Protein 5C4Y (pdb70)

Secondary structure (DSSP, 8-state):
-HHHHHHHH--HHHHHHHHH--SS-HHHHHHHHHHHHT--SSSHHHHHHHHHHHHS--TTTHHHHHHHHHHHHHHHHHHHHHHHHHHS-HHHHHH--HHHHHHHHHHHHHHHS-HHHHHHHHHHHHHHHHHTT-/-HHHHHHHH--HHHHHHHHT--SS-HHHHHHHHHHHHT-TTSSHHHHHHHHHHHHS--TTTHHHHHHHHHHHHHHHHHHHHHHHTTTS-HHHHHH--HHHHHHHHHHHHHHHS-HHHHHHHHHHHHHHHHHTT-

CATH classification: 1.10.357.10

B-factor: mean 35.87, std 22.5, range [7.0, 127.47]

Structure (mmCIF, N/CA/C/O backbone):
data_5C4Y
#
_entry.id   5C4Y
#
_cell.length_a   195.697
_cell.length_b   52.169
_cell.length_c   50.403
_cell.angle_alpha   90.000
_cell.angle_beta   104.970
_cell.angle_gamma   90.000
#
_symmetry.space_group_name_H-M   'C 1 2 1'
#
loop_
_entity.id
_entity.type
_entity.pdbx_description
1 polymer 'Putative transcription regulator Lmo0852'
2 non-polymer 1,2-ETHANEDIOL
3 water water
#
loop_
_atom_site.group_PDB
_atom_site.id
_atom_site.type_symbol
_atom_site.label_atom_id
_atom_site.label_alt_id
_atom_site.label_comp_id
_atom_site.label_asym_id
_atom_site.label_entity_id
_atom_site.label_seq_id
_atom_site.pdbx_PDB_ins_code
_atom_site.Cartn_x
_atom_site.Cartn_y
_atom_site.Cartn_z
_atom_site.occupancy
_atom_site.B_iso_or_equiv
_atom_site.auth_seq_id
_atom_site.auth_comp_id
_atom_site.auth_asym_id
_atom_site.auth_atom_id
_atom_site.pdbx_PDB_model_num
ATOM 1 N N . PHE A 1 49 ? 78.769 52.051 19.922 1.00 78.00 49 PHE A N 1
ATOM 2 C CA . PHE A 1 49 ? 77.701 51.052 19.806 1.00 76.96 49 PHE A CA 1
ATOM 3 C C . PHE A 1 49 ? 76.324 51.702 19.896 1.00 77.65 49 PHE A C 1
ATOM 4 O O . PHE A 1 49 ? 75.548 51.651 18.951 1.00 79.59 49 PHE A O 1
ATOM 12 N N . LEU A 1 50 ? 76.034 52.330 21.030 1.00 77.97 50 LEU A N 1
ATOM 13 C CA . LEU A 1 50 ? 74.747 52.989 21.233 1.00 78.79 50 LEU A CA 1
ATOM 14 C C . LEU A 1 50 ? 74.497 54.097 20.202 1.00 79.67 50 LEU A C 1
ATOM 15 O O . LEU A 1 50 ? 73.367 54.563 20.054 1.00 79.13 50 LEU A O 1
ATOM 20 N N . GLU A 1 51 ? 75.550 54.524 19.504 1.00 78.03 51 GLU A N 1
ATOM 21 C CA . GLU A 1 51 ? 75.396 55.432 18.368 1.00 78.44 51 GLU A CA 1
ATOM 22 C C . GLU A 1 51 ? 74.947 54.637 17.138 1.00 78.92 51 GLU A C 1
ATOM 23 O O . GLU A 1 51 ? 74.120 55.103 16.347 1.00 80.21 51 GLU A O 1
ATOM 25 N N . VAL A 1 52 ? 75.496 53.435 16.986 1.00 76.87 52 VAL A N 1
ATOM 26 C CA . VAL A 1 52 ? 75.125 52.548 15.889 1.00 75.78 52 VAL A CA 1
ATOM 27 C C . VAL A 1 52 ? 73.673 52.056 16.028 1.00 75.50 52 VAL A C 1
ATOM 28 O O . VAL A 1 52 ? 72.978 51.867 15.035 1.00 76.04 52 VAL A O 1
ATOM 32 N N . TYR A 1 53 ? 73.224 51.857 17.262 1.00 72.82 53 TYR A N 1
ATOM 33 C CA . TYR A 1 53 ? 71.860 51.423 17.518 1.00 72.26 53 TYR A CA 1
ATOM 34 C C . TYR A 1 53 ? 70.887 52.534 17.186 1.00 72.26 53 TYR A C 1
ATOM 35 O O . TYR A 1 53 ? 69.934 52.331 16.437 1.00 73.52 53 TYR A O 1
ATOM 44 N N . GLN A 1 54 ? 71.132 53.714 17.746 1.00 72.05 54 GLN A N 1
ATOM 45 C CA . GLN A 1 54 ? 70.289 54.869 17.464 1.00 74.26 54 GLN A CA 1
ATOM 46 C C . GLN A 1 54 ? 70.357 55.211 15.978 1.00 72.92 54 GLN A C 1
ATOM 47 O O . GLN A 1 54 ? 69.435 55.816 15.435 1.00 70.36 54 GLN A O 1
ATOM 53 N N . ASP A 1 55 ? 71.448 54.810 15.326 1.00 75.27 55 ASP A N 1
ATOM 54 C CA . ASP A 1 55 ? 71.539 54.859 13.867 1.00 74.47 55 ASP A CA 1
ATOM 55 C C . ASP A 1 55 ? 70.436 54.007 13.235 1.00 67.74 55 ASP A C 1
ATOM 56 O O . ASP A 1 55 ? 69.674 54.493 12.403 1.00 66.63 55 ASP A O 1
ATOM 61 N N . SER A 1 56 ? 70.368 52.742 13.643 1.00 63.21 56 SER A N 1
ATOM 62 C CA . SER A 1 56 ? 69.410 51.782 13.091 1.00 62.00 56 SER A CA 1
ATOM 63 C C . SER A 1 56 ? 67.971 52.116 13.436 1.00 59.20 56 SER A C 1
ATOM 64 O O . SER A 1 56 ? 67.087 52.024 12.589 1.00 58.74 56 SER A O 1
ATOM 67 N N . ILE A 1 57 ? 67.736 52.473 14.691 1.00 55.97 57 ILE A N 1
ATOM 68 C CA . ILE A 1 57 ? 66.405 52.848 15.130 1.00 58.03 57 ILE A CA 1
ATOM 69 C C . ILE A 1 57 ? 65.892 54.032 14.316 1.00 56.45 57 ILE A C 1
ATOM 70 O O . ILE A 1 57 ? 64.751 54.027 13.832 1.00 52.85 57 ILE A O 1
ATOM 75 N N . GLN A 1 58 ? 66.748 55.037 14.151 1.00 52.60 58 GLN A N 1
ATOM 76 C CA . GLN A 1 58 ? 66.356 56.233 13.445 1.00 53.37 58 GLN A CA 1
ATOM 77 C C . GLN A 1 58 ? 65.997 55.942 12.005 1.00 51.96 58 GLN A C 1
ATOM 78 O O . GLN A 1 58 ? 65.073 56.537 11.464 1.00 52.47 58 GLN A O 1
ATOM 92 N N . GLU A 1 60 ? 64.840 53.210 10.706 1.00 44.67 60 GLU A N 1
ATOM 93 C CA . GLU A 1 60 ? 63.628 52.404 10.630 1.00 41.64 60 GLU A CA 1
ATOM 94 C C . GLU A 1 60 ? 62.408 53.296 10.853 1.00 40.46 60 GLU A C 1
ATOM 95 O O . GLU A 1 60 ? 61.458 53.275 10.062 1.00 35.87 60 GLU A O 1
ATOM 101 N N . LEU A 1 61 ? 62.479 54.104 11.909 1.00 37.80 61 LEU A N 1
ATOM 102 C CA . LEU A 1 61 ? 61.416 55.030 12.259 1.00 36.42 61 LEU A CA 1
ATOM 103 C C . LEU A 1 61 ? 61.157 56.003 11.102 1.00 37.44 61 LEU A C 1
ATOM 104 O O . LEU A 1 61 ? 60.002 56.334 10.797 1.00 36.10 61 LEU A O 1
ATOM 109 N N . THR A 1 62 ? 62.217 56.431 10.433 1.00 33.26 62 THR A N 1
ATOM 110 C CA . THR A 1 62 ? 62.048 57.306 9.276 1.00 34.63 62 THR A CA 1
ATOM 111 C C . THR A 1 62 ? 61.292 56.635 8.122 1.00 32.83 62 THR A C 1
ATOM 112 O O . THR A 1 62 ? 60.356 57.224 7.574 1.00 31.25 62 THR A O 1
ATOM 116 N N . GLU A 1 63 ? 61.689 55.413 7.773 1.00 30.39 63 GLU A N 1
ATOM 117 C CA . GLU A 1 63 ? 60.993 54.610 6.759 1.00 31.06 63 GLU A CA 1
ATOM 118 C C . GLU A 1 63 ? 59.526 54.312 7.152 1.00 29.48 63 GLU A C 1
ATOM 119 O O . GLU A 1 63 ? 58.626 54.387 6.315 1.00 26.82 63 GLU A O 1
ATOM 125 N N . LEU A 1 64 ? 59.283 53.979 8.416 1.00 24.61 64 LEU A N 1
ATOM 126 C CA . LEU A 1 64 ? 57.896 53.743 8.885 1.00 23.80 64 LEU A CA 1
ATOM 127 C C . LEU A 1 64 ? 57.066 55.036 8.829 1.00 28.92 64 LEU A C 1
ATOM 128 O O . LEU A 1 64 ? 55.934 55.036 8.343 1.00 26.19 64 LEU A O 1
ATOM 133 N N . GLY A 1 65 ? 57.656 56.131 9.312 1.00 27.65 65 GLY A N 1
ATOM 134 C CA . GLY A 1 65 ? 57.053 57.457 9.259 1.00 32.83 65 GLY A CA 1
ATOM 135 C C . GLY A 1 65 ? 56.654 57.896 7.852 1.00 31.81 65 GLY A C 1
ATOM 136 O O . GLY A 1 65 ? 55.599 58.497 7.650 1.00 33.39 65 GLY A O 1
ATOM 137 N N A ARG A 1 66 ? 57.513 57.615 6.888 0.50 30.80 66 ARG A N 1
ATOM 138 N N B ARG A 1 66 ? 57.486 57.556 6.871 0.50 30.39 66 ARG A N 1
ATOM 139 C CA A ARG A 1 66 ? 57.187 57.913 5.508 0.50 29.50 66 ARG A CA 1
ATOM 140 C CA B ARG A 1 66 ? 57.240 57.859 5.453 0.50 30.21 66 ARG A CA 1
ATOM 141 C C A ARG A 1 66 ? 55.869 57.238 5.164 0.50 28.38 66 ARG A C 1
ATOM 142 C C B ARG A 1 66 ? 56.020 57.124 4.885 0.50 30.54 66 ARG A C 1
ATOM 143 O O A ARG A 1 66 ? 54.933 57.923 4.740 0.50 32.24 66 ARG A O 1
ATOM 144 O O B ARG A 1 66 ? 55.337 57.614 3.977 0.50 31.59 66 ARG A O 1
ATOM 159 N N . VAL A 1 67 ? 55.769 55.920 5.380 1.00 23.56 67 VAL A N 1
ATOM 160 C CA . VAL A 1 67 ? 54.553 55.213 5.002 1.00 20.86 67 VAL A CA 1
ATOM 161 C C . VAL A 1 67 ? 53.388 55.808 5.794 1.00 20.05 67 VAL A C 1
ATOM 162 O O . VAL A 1 67 ? 52.299 56.071 5.236 1.00 20.99 67 VAL A O 1
ATOM 166 N N . ALA A 1 68 ? 53.593 56.029 7.090 1.00 21.26 68 ALA A N 1
ATOM 167 C CA . ALA A 1 68 ? 52.487 56.437 7.934 1.00 23.81 68 ALA A CA 1
ATOM 168 C C . ALA A 1 68 ? 51.925 57.799 7.562 1.00 25.63 68 ALA A C 1
ATOM 169 O O . ALA A 1 68 ? 50.740 58.043 7.780 1.00 28.89 68 ALA A O 1
ATOM 171 N N A GLU A 1 69 ? 52.738 58.699 7.012 0.50 19.60 69 GLU A N 1
ATOM 172 N N B GLU A 1 69 ? 52.781 58.657 7.001 0.50 20.87 69 GLU A N 1
ATOM 173 C CA A GLU A 1 69 ? 52.218 60.028 6.689 0.50 22.90 69 GLU A CA 1
ATOM 174 C CA B GLU A 1 69 ? 52.414 60.012 6.586 0.50 24.99 69 GLU A CA 1
ATOM 175 C C A GLU A 1 69 ? 51.341 60.024 5.430 0.50 24.08 69 GLU A C 1
ATOM 176 C C B GLU A 1 69 ? 51.435 60.035 5.405 0.50 24.71 69 GLU A C 1
ATOM 177 O O A GLU A 1 69 ? 50.659 61.019 5.152 0.50 26.58 69 GLU A O 1
ATOM 178 O O B GLU A 1 69 ? 50.787 61.056 5.150 0.50 26.25 69 GLU A O 1
ATOM 189 N N . ARG A 1 70 ? 51.342 58.931 4.665 1.00 21.26 70 ARG A N 1
ATOM 190 C CA . ARG A 1 70 ? 50.576 58.942 3.437 1.00 22.82 70 ARG A CA 1
ATOM 191 C C . ARG A 1 70 ? 49.117 58.910 3.784 1.00 21.64 70 ARG A C 1
ATOM 192 O O . ARG A 1 70 ? 48.679 58.242 4.732 1.00 29.97 70 ARG A O 1
ATOM 200 N N . GLU A 1 71 ? 48.390 59.755 3.125 1.00 22.06 71 GLU A N 1
ATOM 201 C CA . GLU A 1 71 ? 46.946 59.824 3.327 1.00 25.90 71 GLU A CA 1
ATOM 202 C C . GLU A 1 71 ? 46.030 59.250 2.294 1.00 27.74 71 GLU A C 1
ATOM 203 O O . GLU A 1 71 ? 44.830 59.438 2.398 1.00 25.51 71 GLU A O 1
ATOM 209 N N . ASP A 1 72 ? 46.575 58.658 1.243 1.00 19.71 72 ASP A N 1
ATOM 210 C CA . ASP A 1 72 ? 45.739 58.113 0.209 1.00 14.98 72 ASP A CA 1
ATOM 211 C C . ASP A 1 72 ? 45.549 56.586 0.432 1.00 17.35 72 ASP A C 1
ATOM 212 O O . ASP A 1 72 ? 45.149 55.862 -0.467 1.00 19.76 72 ASP A O 1
ATOM 217 N N A LEU A 1 73 ? 45.862 55.978 1.575 0.50 16.80 73 LEU A N 1
ATOM 218 N N B LEU A 1 73 ? 46.090 56.304 1.617 0.50 20.62 73 LEU A N 1
ATOM 219 C CA A LEU A 1 73 ? 45.580 54.504 1.705 0.50 14.90 73 LEU A CA 1
ATOM 220 C CA B LEU A 1 73 ? 46.473 55.060 2.231 0.50 24.61 73 LEU A CA 1
ATOM 221 C C A LEU A 1 73 ? 44.512 54.148 2.766 0.50 16.81 73 LEU A C 1
ATOM 222 C C B LEU A 1 73 ? 45.935 55.136 3.650 0.50 23.79 73 LEU A C 1
ATOM 223 O O A LEU A 1 73 ? 44.403 54.840 3.773 0.50 15.33 73 LEU A O 1
ATOM 224 O O B LEU A 1 73 ? 46.354 56.007 4.432 0.50 23.98 73 LEU A O 1
ATOM 233 N N A VAL A 1 74 ? 43.737 53.077 2.574 0.50 18.58 74 VAL A N 1
ATOM 234 N N B VAL A 1 74 ? 44.987 54.263 3.971 0.50 22.83 74 VAL A N 1
ATOM 235 C CA A VAL A 1 74 ? 42.868 52.591 3.688 0.50 14.03 74 VAL A CA 1
ATOM 236 C CA B VAL A 1 74 ? 44.379 54.218 5.299 0.50 23.74 74 VAL A CA 1
ATOM 237 C C A VAL A 1 74 ? 43.751 51.929 4.758 0.50 11.62 74 VAL A C 1
ATOM 238 C C B VAL A 1 74 ? 44.059 52.762 5.587 0.50 17.60 74 VAL A C 1
ATOM 239 O O A VAL A 1 74 ? 44.889 51.553 4.485 0.50 9.46 74 VAL A O 1
ATOM 240 O O B VAL A 1 74 ? 44.145 51.920 4.704 0.50 21.33 74 VAL A O 1
ATOM 247 N N A GLY A 1 75 ? 43.235 51.761 5.975 0.50 8.98 75 GLY A N 1
ATOM 248 N N B GLY A 1 75 ? 43.732 52.456 6.840 0.50 14.60 75 GLY A N 1
ATOM 249 C CA A GLY A 1 75 ? 44.055 51.242 7.050 0.50 10.15 75 GLY A CA 1
ATOM 250 C CA B GLY A 1 75 ? 43.182 51.149 7.151 0.50 17.10 75 GLY A CA 1
ATOM 251 C C A GLY A 1 75 ? 44.796 49.956 6.738 0.50 12.22 75 GLY A C 1
ATOM 252 C C B GLY A 1 75 ? 44.026 49.944 6.787 0.50 14.32 75 GLY A C 1
ATOM 253 O O A GLY A 1 75 ? 45.984 49.809 7.075 0.50 12.20 75 GLY A O 1
ATOM 254 O O B GLY A 1 75 ? 45.214 49.899 7.111 0.50 16.84 75 GLY A O 1
ATOM 255 N N A GLU A 1 76 ? 44.079 49.017 6.129 0.50 13.85 76 GLU A N 1
ATOM 256 N N B GLU A 1 76 ? 43.414 48.949 6.152 0.50 15.71 76 GLU A N 1
ATOM 257 C CA A GLU A 1 76 ? 44.636 47.713 5.772 0.50 14.95 76 GLU A CA 1
ATOM 258 C CA B GLU A 1 76 ? 44.096 47.670 5.926 0.50 13.18 76 GLU A CA 1
ATOM 259 C C A GLU A 1 76 ? 45.854 47.913 4.893 0.50 14.36 76 GLU A C 1
ATOM 260 C C B GLU A 1 76 ? 45.312 47.836 4.981 0.50 14.77 76 GLU A C 1
ATOM 261 O O A GLU A 1 76 ? 46.939 47.354 5.155 0.50 13.20 76 GLU A O 1
ATOM 262 O O B GLU A 1 76 ? 46.272 47.067 5.055 0.50 12.39 76 GLU A O 1
ATOM 273 N N A GLU A 1 77 ? 45.671 48.702 3.835 0.50 13.61 77 GLU A N 1
ATOM 274 N N B GLU A 1 77 ? 45.284 48.837 4.103 0.50 13.81 77 GLU A N 1
ATOM 275 C CA A GLU A 1 77 ? 46.783 48.977 2.935 0.50 10.75 77 GLU A CA 1
ATOM 276 C CA B GLU A 1 77 ? 46.364 48.970 3.119 0.50 14.84 77 GLU A CA 1
ATOM 277 C C A GLU A 1 77 ? 47.846 49.657 3.746 0.50 13.65 77 GLU A C 1
ATOM 278 C C B GLU A 1 77 ? 47.629 49.634 3.692 0.50 14.68 77 GLU A C 1
ATOM 279 O O A GLU A 1 77 ? 49.036 49.362 3.589 0.50 12.42 77 GLU A O 1
ATOM 280 O O B GLU A 1 77 ? 48.744 49.311 3.271 0.50 12.60 77 GLU A O 1
ATOM 291 N N . LYS A 1 78 ? 47.441 50.562 4.638 1.00 11.17 78 LYS A N 1
ATOM 292 C CA . LYS A 1 78 ? 48.510 51.210 5.390 1.00 13.68 78 LYS A CA 1
ATOM 293 C C . LYS A 1 78 ? 49.224 50.187 6.274 1.00 12.32 78 LYS A C 1
ATOM 294 O O . LYS A 1 78 ? 50.471 50.173 6.365 1.00 11.36 78 LYS A O 1
ATOM 300 N N . LEU A 1 79 ? 48.452 49.331 6.910 1.00 11.31 79 LEU A N 1
ATOM 301 C CA . LEU A 1 79 ? 49.098 48.326 7.760 1.00 12.63 79 LEU A CA 1
ATOM 302 C C . LEU A 1 79 ? 49.908 47.315 6.956 1.00 12.44 79 LEU A C 1
ATOM 303 O O . LEU A 1 79 ? 50.965 46.861 7.407 1.00 11.50 79 LEU A O 1
ATOM 308 N N . GLN A 1 80 ? 49.421 46.923 5.792 1.00 11.87 80 GLN A N 1
ATOM 309 C CA . GLN A 1 80 ? 50.200 46.017 4.922 1.00 11.24 80 GLN A CA 1
ATOM 310 C C . GLN A 1 80 ? 51.509 46.661 4.599 1.00 13.63 80 GLN A C 1
ATOM 311 O O . GLN A 1 80 ? 52.592 46.021 4.673 1.00 12.98 80 GLN A O 1
ATOM 317 N N . SER A 1 81 ? 51.420 47.934 4.221 1.00 13.21 81 SER A N 1
ATOM 318 C CA . SER A 1 81 ? 52.619 48.682 3.853 1.00 11.89 81 SER A CA 1
ATOM 319 C C . SER A 1 81 ? 53.598 48.724 5.036 1.00 15.54 81 SER A C 1
ATOM 320 O O . SER A 1 81 ? 54.807 48.535 4.836 1.00 14.57 81 SER A O 1
ATOM 323 N N . ILE A 1 82 ? 53.098 49.014 6.250 1.00 12.23 82 ILE A N 1
ATOM 324 C CA . ILE A 1 82 ? 53.947 49.032 7.425 1.00 13.16 82 ILE A CA 1
ATOM 325 C C . ILE A 1 82 ? 54.561 47.650 7.688 1.00 12.36 82 ILE A C 1
ATOM 326 O O . ILE A 1 82 ? 55.735 47.537 7.987 1.00 15.63 82 ILE A O 1
ATOM 331 N N . PHE A 1 83 ? 53.763 46.601 7.603 1.00 13.69 83 PHE A N 1
ATOM 332 C CA . PHE A 1 83 ? 54.265 45.245 7.825 1.00 13.74 83 PHE A CA 1
ATOM 333 C C . PHE A 1 83 ? 55.363 44.911 6.827 1.00 15.87 83 PHE A C 1
ATOM 334 O O . PHE A 1 83 ? 56.379 44.334 7.222 1.00 14.35 83 PHE A O 1
ATOM 342 N N . PHE A 1 84 ? 55.218 45.307 5.555 1.00 12.90 84 PHE A N 1
ATOM 343 C CA . PHE A 1 84 ? 56.266 45.006 4.605 1.00 13.32 84 PHE A CA 1
ATOM 344 C C . PHE A 1 84 ? 57.555 45.812 4.829 1.00 17.64 84 PHE A C 1
ATOM 345 O O . PHE A 1 84 ? 58.633 45.202 4.713 1.00 20.30 84 PHE A O 1
ATOM 353 N N . VAL A 1 85 ? 57.489 47.090 5.264 1.00 14.24 85 VAL A N 1
ATOM 354 C CA . VAL A 1 85 ? 58.708 47.824 5.666 1.00 19.1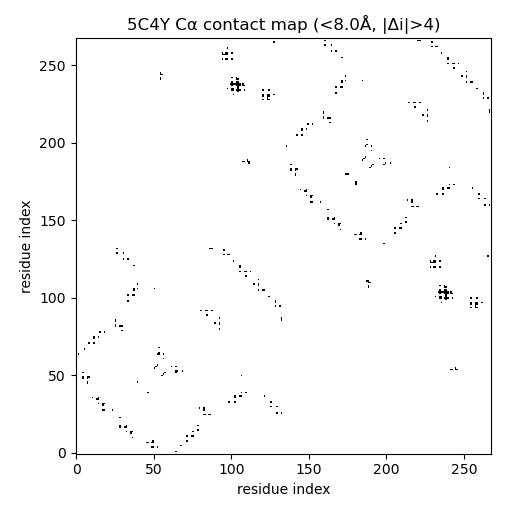7 85 VAL A CA 1
ATOM 355 C C . VAL A 1 85 ? 59.383 47.125 6.816 1.00 20.60 85 VAL A C 1
ATOM 356 O O . VAL A 1 85 ? 60.590 46.910 6.793 1.00 25.02 85 VAL A O 1
ATOM 360 N N . ALA A 1 86 ? 58.607 46.771 7.830 1.00 18.82 86 ALA A N 1
ATOM 361 C CA . ALA A 1 86 ? 59.187 46.185 9.034 1.00 18.29 86 ALA A CA 1
ATOM 362 C C . ALA A 1 86 ? 59.861 44.867 8.757 1.00 17.44 86 ALA A C 1
ATOM 363 O O . ALA A 1 86 ? 60.768 44.477 9.492 1.00 23.61 86 ALA A O 1
ATOM 365 N N . THR A 1 87 ? 59.351 44.126 7.784 1.00 15.82 87 THR A N 1
ATOM 366 C CA . THR A 1 87 ? 59.898 42.806 7.473 1.00 16.75 87 THR A CA 1
ATOM 367 C C . THR A 1 87 ? 60.871 42.861 6.302 1.00 22.60 87 THR A C 1
ATOM 368 O O . THR A 1 87 ? 61.246 41.809 5.775 1.00 24.30 87 THR A O 1
ATOM 372 N N . ASP A 1 88 ? 61.255 44.053 5.844 1.00 22.69 88 ASP A N 1
ATOM 373 C CA . ASP A 1 88 ? 62.122 44.040 4.663 1.00 27.72 88 ASP A CA 1
ATOM 374 C C . ASP A 1 88 ? 63.541 43.911 5.245 1.00 34.70 88 ASP A C 1
ATOM 375 O O . ASP A 1 88 ? 64.246 44.888 5.495 1.00 41.37 88 ASP A O 1
ATOM 380 N N . PHE A 1 89 ? 63.990 42.660 5.316 1.00 36.40 89 PHE A N 1
ATOM 381 C CA . PHE A 1 89 ? 65.163 42.299 6.114 1.00 33.85 89 PHE A CA 1
ATOM 382 C C . PHE A 1 89 ? 66.329 42.275 5.195 1.00 45.89 89 PHE A C 1
ATOM 383 O O . PHE A 1 89 ? 67.479 42.243 5.640 1.00 48.40 89 PHE A O 1
ATOM 391 N N . SER A 1 90 ? 66.015 42.306 3.901 1.00 47.85 90 SER A N 1
ATOM 392 C CA . SER A 1 90 ? 67.031 42.273 2.849 1.00 56.44 90 SER A CA 1
ATOM 393 C C . SER A 1 90 ? 67.661 43.638 2.545 1.00 60.87 90 SER A C 1
ATOM 394 O O . SER A 1 90 ? 68.817 43.701 2.093 1.00 63.97 90 SER A O 1
ATOM 397 N N . SER A 1 91 ? 66.931 44.734 2.752 1.00 61.96 91 SER A N 1
ATOM 398 C CA . SER A 1 91 ? 67.385 45.999 2.151 1.00 67.95 91 SER A CA 1
ATOM 399 C C . SER A 1 91 ? 68.650 46.614 2.838 1.00 72.89 91 SER A C 1
ATOM 400 O O . SER A 1 91 ? 69.567 47.088 2.146 1.00 80.80 91 SER A O 1
ATOM 403 N N . ASN A 1 92 ? 68.733 46.591 4.166 1.00 64.80 92 ASN A N 1
ATOM 404 C CA . ASN A 1 92 ? 69.962 47.027 4.834 1.00 61.69 92 ASN A CA 1
ATOM 405 C C . ASN A 1 92 ? 70.432 45.939 5.784 1.00 59.10 92 ASN A C 1
ATOM 406 O O . ASN A 1 92 ? 70.446 46.143 6.992 1.00 58.64 92 ASN A O 1
ATOM 411 N N . PRO A 1 93 ? 70.840 44.791 5.232 1.00 57.08 93 PRO A N 1
ATOM 412 C CA . PRO A 1 93 ? 70.978 43.520 5.957 1.00 60.32 93 PRO A CA 1
ATOM 413 C C . PRO A 1 93 ? 71.763 43.624 7.250 1.00 63.04 93 PRO A C 1
ATOM 414 O O . PRO A 1 93 ? 71.425 42.990 8.241 1.00 69.14 93 PRO A O 1
ATOM 418 N N . ASP A 1 94 ? 72.818 44.418 7.234 1.00 66.58 94 ASP A N 1
ATOM 419 C CA . ASP A 1 94 ? 73.654 44.544 8.414 1.00 66.96 94 ASP A CA 1
ATOM 420 C C . ASP A 1 94 ? 72.943 45.360 9.478 1.00 61.90 94 ASP A C 1
ATOM 421 O O . ASP A 1 94 ? 72.926 44.983 10.646 1.00 63.20 94 ASP A O 1
ATOM 426 N N . GLU A 1 95 ? 72.351 46.473 9.062 1.00 59.79 95 GLU A N 1
ATOM 427 C CA . GLU A 1 95 ? 71.559 47.296 9.961 1.00 56.00 95 GLU A CA 1
ATOM 428 C C . GLU A 1 95 ? 70.521 46.395 10.639 1.00 50.27 95 GLU A C 1
ATOM 429 O O . GLU A 1 95 ? 70.368 46.392 11.860 1.00 49.11 95 GLU A O 1
ATOM 435 N N . LYS A 1 96 ? 69.859 45.581 9.829 1.00 49.44 96 LYS A N 1
ATOM 436 C CA . LYS A 1 96 ? 68.825 44.675 10.317 1.00 50.99 96 LYS A CA 1
ATOM 437 C C . LYS A 1 96 ? 69.367 43.578 11.219 1.00 52.49 96 LYS A C 1
ATOM 438 O O . LYS A 1 96 ? 68.687 43.164 12.150 1.00 52.27 96 LYS A O 1
ATOM 444 N N . LYS A 1 97 ? 70.581 43.100 10.955 1.00 55.05 97 LYS A N 1
ATOM 445 C CA . LYS A 1 97 ? 71.174 42.084 11.824 1.00 59.50 97 LYS A CA 1
ATOM 446 C C . LYS A 1 97 ? 71.561 42.693 13.171 1.00 57.99 97 LYS A C 1
ATOM 447 O O . LYS A 1 97 ? 71.288 42.115 14.221 1.00 62.69 97 LYS A O 1
ATOM 453 N N . PHE A 1 98 ? 72.201 43.861 13.128 1.00 59.92 98 PHE A N 1
ATOM 454 C CA . PHE A 1 98 ? 72.599 44.592 14.332 1.00 58.63 98 PHE A CA 1
ATOM 455 C C . PHE A 1 98 ? 71.395 44.814 15.216 1.00 60.71 98 PHE A C 1
ATOM 456 O O . PHE A 1 98 ? 71.426 44.518 16.414 1.00 64.66 98 PHE A O 1
ATOM 464 N N . PHE A 1 99 ? 70.338 45.350 14.609 1.00 57.47 99 PHE A N 1
ATOM 465 C CA . PHE A 1 99 ? 69.119 45.700 15.324 1.00 56.51 99 PHE A CA 1
ATOM 466 C C . PHE A 1 99 ? 68.529 44.463 16.000 1.00 53.94 99 PHE A C 1
ATOM 467 O O . PHE A 1 99 ? 68.131 44.511 17.154 1.00 54.38 99 PHE A O 1
ATOM 475 N N . GLN A 1 100 ? 68.500 43.350 15.282 1.00 52.36 100 GLN A N 1
ATOM 476 C CA . GLN A 1 100 ? 68.072 42.083 15.858 1.00 57.06 100 GLN A CA 1
ATOM 477 C C . GLN A 1 100 ? 68.870 41.686 17.102 1.00 62.61 100 GLN A C 1
ATOM 478 O O . GLN A 1 100 ? 68.283 41.358 18.132 1.00 64.13 100 GLN A O 1
ATOM 484 N N . ARG A 1 101 ? 70.200 41.702 17.003 1.00 65.33 101 ARG A N 1
ATOM 485 C CA . ARG A 1 101 ? 71.053 41.313 18.135 1.00 63.64 101 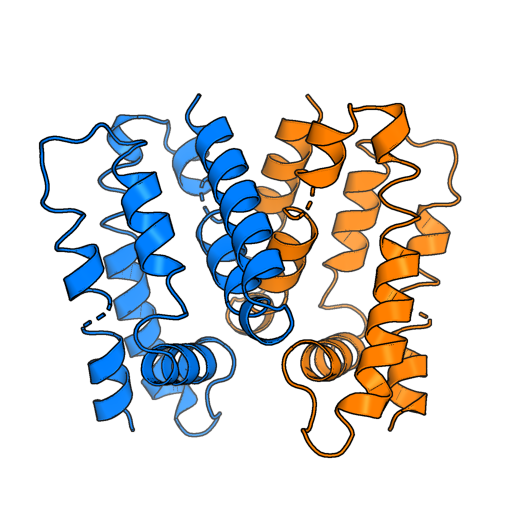ARG A CA 1
ATOM 486 C C . ARG A 1 101 ? 70.750 42.225 19.326 1.00 60.47 101 ARG A C 1
ATOM 487 O O . ARG A 1 101 ? 70.574 41.755 20.451 1.00 64.76 101 ARG A O 1
ATOM 495 N N . ALA A 1 102 ? 70.662 43.526 19.059 1.00 56.71 102 ALA A N 1
ATOM 496 C CA . ALA A 1 102 ? 70.441 44.523 20.097 1.00 54.33 102 ALA A CA 1
ATOM 497 C C . ALA A 1 102 ? 69.148 44.271 20.862 1.00 58.49 102 ALA A C 1
ATOM 498 O O . ALA A 1 102 ? 69.145 44.289 22.098 1.00 60.62 102 ALA A O 1
ATOM 500 N N . VAL A 1 103 ? 68.051 44.056 20.127 1.00 56.53 103 VAL A N 1
ATOM 501 C CA . VAL A 1 103 ? 66.744 43.780 20.728 1.00 54.89 103 VAL A CA 1
ATOM 502 C C . VAL A 1 103 ? 66.641 42.395 21.373 1.00 52.57 103 VAL A C 1
ATOM 503 O O . VAL A 1 103 ? 66.292 42.274 22.543 1.00 55.76 103 VAL A O 1
ATOM 507 N N . PHE A 1 104 ? 66.942 41.356 20.599 1.00 53.25 104 PHE A N 1
ATOM 508 C CA . PHE A 1 104 ? 66.672 39.976 21.007 1.00 51.98 104 PHE A CA 1
ATOM 509 C C . PHE A 1 104 ? 67.689 39.432 22.029 1.00 60.81 104 PHE A C 1
ATOM 510 O O . PHE A 1 104 ? 67.312 38.774 23.002 1.00 60.98 104 PHE A O 1
ATOM 518 N N . TYR A 1 105 ? 68.976 39.674 21.794 1.00 64.91 105 TYR A N 1
ATOM 519 C CA . TYR A 1 105 ? 70.015 39.143 22.677 1.00 67.38 105 TYR A CA 1
ATOM 520 C C . TYR A 1 105 ? 71.048 40.188 23.056 1.00 66.56 105 TYR A C 1
ATOM 521 O O . TYR A 1 105 ? 72.218 40.059 22.699 1.00 66.52 105 TYR A O 1
ATOM 530 N N . PRO A 1 106 ? 70.625 41.214 23.802 1.00 66.72 106 PRO A N 1
ATOM 531 C CA . PRO A 1 106 ? 71.529 42.313 24.152 1.00 65.78 106 PRO A CA 1
ATOM 532 C C . PRO A 1 106 ? 72.676 41.844 25.055 1.00 74.39 106 PRO A C 1
ATOM 533 O O . PRO A 1 106 ? 72.481 40.891 25.821 1.00 74.69 106 PRO A O 1
ATOM 537 N N . PRO A 1 107 ? 73.857 42.491 24.961 1.00 75.98 107 PRO A N 1
ATOM 538 C CA . PRO A 1 107 ? 74.949 42.157 25.881 1.00 78.79 107 PRO A CA 1
ATOM 539 C C . PRO A 1 107 ? 74.569 42.548 27.304 1.00 83.34 107 PRO A C 1
ATOM 540 O O . PRO A 1 107 ? 74.113 43.681 27.495 1.00 85.71 107 PRO A O 1
ATOM 544 N N . LYS A 1 108 ? 74.758 41.659 28.279 1.00 83.12 108 LYS A N 1
ATOM 545 C CA . LYS A 1 108 ? 74.311 41.940 29.647 1.00 83.43 108 LYS A CA 1
ATOM 546 C C . LYS A 1 108 ? 75.002 43.182 30.220 1.00 82.02 108 LYS A C 1
ATOM 547 O O . LYS A 1 108 ? 74.467 43.847 31.111 1.00 83.45 108 LYS A O 1
ATOM 553 N N . SER A 1 109 ? 76.188 43.480 29.694 1.00 79.24 109 SER A N 1
ATOM 554 C CA . SER A 1 109 ? 76.914 44.704 30.016 1.00 78.21 109 SER A CA 1
ATOM 555 C C . SER A 1 109 ? 76.069 45.941 29.756 1.00 80.10 109 SER A C 1
ATOM 556 O O . SER A 1 109 ? 75.719 46.673 30.677 1.00 79.88 109 SER A O 1
ATOM 559 N N . LEU A 1 110 ? 75.727 46.149 28.489 1.00 82.72 110 LEU A N 1
ATOM 560 C CA . LEU A 1 110 ? 75.016 47.345 28.051 1.00 82.36 110 LEU A CA 1
ATOM 561 C C . LEU A 1 110 ? 73.500 47.187 28.256 1.00 85.24 110 LEU A C 1
ATOM 562 O O . LEU A 1 110 ? 72.728 48.064 27.860 1.00 87.11 110 LEU A O 1
ATOM 564 N N . PHE A 1 111 ? 73.095 46.069 28.873 1.00 82.79 111 PHE A N 1
ATOM 565 C CA . PHE A 1 111 ? 71.687 45.646 28.989 1.00 80.03 111 PHE A CA 1
ATOM 566 C C . PHE A 1 111 ? 70.677 46.711 29.445 1.00 81.08 111 PHE A C 1
ATOM 567 O O . PHE A 1 111 ? 69.642 46.874 28.804 1.00 81.33 111 PHE A O 1
ATOM 569 N N . GLN A 1 112 ? 70.944 47.429 30.533 1.00 78.04 112 GLN A N 1
ATOM 570 C CA . GLN A 1 112 ? 69.997 48.465 30.965 1.00 77.74 112 GLN A CA 1
ATOM 571 C C . GLN A 1 112 ? 69.999 49.666 29.999 1.00 80.14 112 GLN A C 1
ATOM 572 O O . GLN A 1 112 ? 68.967 50.315 29.812 1.00 79.04 112 GLN A O 1
ATOM 574 N N . GLU A 1 113 ? 71.155 49.965 29.402 1.00 80.20 113 GLU A N 1
ATOM 575 C CA . GLU A 1 113 ? 71.266 51.045 28.414 1.00 78.99 113 GLU A CA 1
ATOM 576 C C . GLU A 1 113 ? 70.325 50.814 27.229 1.00 81.15 113 GLU A C 1
ATOM 577 O O . GLU A 1 113 ? 69.370 51.566 27.023 1.00 81.75 113 GLU A O 1
ATOM 579 N N . LEU A 1 114 ? 70.605 49.761 26.465 1.00 79.94 114 LEU A N 1
ATOM 580 C CA . LEU A 1 114 ? 69.848 49.423 25.258 1.00 77.19 114 LEU A CA 1
ATOM 581 C C . LEU A 1 114 ? 68.348 49.184 25.513 1.00 74.50 114 LEU A C 1
ATOM 582 O O . LEU A 1 114 ? 67.527 49.384 24.615 1.00 71.41 114 LEU A O 1
ATOM 584 N N . LYS A 1 115 ? 67.990 48.774 26.730 1.00 74.05 115 LYS A N 1
ATOM 585 C CA . LYS A 1 115 ? 66.593 48.463 27.061 1.00 70.57 115 LYS A CA 1
ATOM 586 C C . LYS A 1 115 ? 65.694 49.698 26.968 1.00 68.46 115 LYS A C 1
ATOM 587 O O . LYS A 1 115 ? 64.576 49.643 26.439 1.00 63.43 115 LYS A O 1
ATOM 589 N N . GLU A 1 116 ? 66.194 50.817 27.479 1.00 67.08 116 GLU A N 1
ATOM 590 C CA . GLU A 1 116 ? 65.436 52.059 27.457 1.00 66.93 116 GLU A CA 1
ATOM 591 C C . GLU A 1 116 ? 65.258 52.545 26.021 1.00 65.87 116 GLU A C 1
ATOM 592 O O . GLU A 1 116 ? 64.161 52.970 25.647 1.00 71.96 116 GLU A O 1
ATOM 594 N N . GLU A 1 117 ? 66.329 52.474 25.226 1.00 57.70 117 GLU A N 1
ATOM 595 C CA . GLU A 1 117 ? 66.288 52.870 23.817 1.00 56.72 117 GLU A CA 1
ATOM 596 C C . GLU A 1 117 ? 65.339 51.967 23.011 1.00 56.07 117 GLU A C 1
ATOM 597 O O . GLU A 1 117 ? 64.644 52.419 22.109 1.00 54.27 117 GLU A O 1
ATOM 599 N N . THR A 1 118 ? 65.327 50.686 23.342 1.00 56.58 118 THR A N 1
ATOM 600 C CA . THR A 1 118 ? 64.506 49.723 22.625 1.00 58.60 118 THR A CA 1
ATOM 601 C C . THR A 1 118 ? 63.039 50.004 22.905 1.00 60.10 118 THR A C 1
ATOM 602 O O . THR A 1 118 ? 62.202 49.970 22.008 1.00 61.58 118 THR A O 1
ATOM 606 N N . LYS A 1 119 ? 62.761 50.315 24.166 1.00 59.53 119 LYS A N 1
ATOM 607 C CA . LYS A 1 119 ? 61.444 50.726 24.632 1.00 57.91 119 LYS A CA 1
ATOM 608 C C . LYS A 1 119 ? 60.977 51.975 23.895 1.00 59.38 119 LYS A C 1
ATOM 609 O O . LYS A 1 119 ? 59.807 52.100 23.514 1.00 57.79 119 LYS A O 1
ATOM 615 N N . THR A 1 120 ? 61.905 52.902 23.693 1.00 56.65 120 THR A N 1
ATOM 616 C CA . THR A 1 120 ? 61.605 54.114 22.954 1.00 54.85 120 THR A CA 1
ATOM 617 C C . THR A 1 120 ? 61.140 53.799 21.544 1.00 51.19 120 THR A C 1
ATOM 618 O O . THR A 1 120 ? 60.157 54.363 21.081 1.00 50.56 120 THR A O 1
ATOM 622 N N . TYR A 1 121 ? 61.831 52.884 20.869 1.00 52.56 121 TYR A N 1
ATOM 623 C CA . TYR A 1 121 ? 61.506 52.561 19.488 1.00 49.85 121 TYR A CA 1
ATOM 624 C C . TYR A 1 121 ? 60.132 51.873 19.419 1.00 45.48 121 TYR A C 1
ATOM 625 O O . TYR A 1 121 ? 59.332 52.154 18.535 1.00 46.95 121 TYR A O 1
ATOM 634 N N . GLU A 1 122 ? 59.876 50.984 20.373 1.00 46.61 122 GLU A N 1
ATOM 635 C CA . GLU A 1 122 ? 58.590 50.316 20.496 1.00 43.07 122 GLU A CA 1
ATOM 636 C C . GLU A 1 122 ? 57.424 51.284 20.686 1.00 45.21 122 GLU A C 1
ATOM 637 O O . GLU A 1 122 ? 56.394 51.172 20.025 1.00 41.57 122 GLU A O 1
ATOM 643 N N . GLN A 1 123 ? 57.561 52.244 21.586 1.00 45.09 123 GLN A N 1
ATOM 644 C CA . GLN A 1 123 ? 56.458 53.174 21.811 1.00 40.58 123 GLN A CA 1
ATOM 645 C C . GLN A 1 123 ? 56.168 53.983 20.554 1.00 37.47 123 GLN A C 1
ATOM 646 O O . GLN A 1 123 ? 55.025 54.314 20.250 1.00 37.90 123 GLN A O 1
ATOM 652 N N . LEU A 1 124 ? 57.199 54.263 19.786 1.00 36.71 124 LEU A N 1
ATOM 653 C CA . LEU A 1 124 ? 56.976 55.014 18.566 1.00 36.21 124 LEU A CA 1
ATOM 654 C C . LEU A 1 124 ? 56.302 54.166 17.477 1.00 33.54 124 LEU A C 1
ATOM 655 O O . LEU A 1 124 ? 55.443 54.670 16.735 1.00 36.87 124 LEU A O 1
ATOM 660 N N . THR A 1 125 ? 56.681 52.897 17.346 1.00 30.93 125 THR A N 1
ATOM 661 C CA . THR A 1 125 ? 56.045 52.059 16.316 1.00 29.76 125 THR A CA 1
ATOM 662 C C . THR A 1 125 ? 54.625 51.709 16.783 1.00 27.05 125 THR A C 1
ATOM 663 O O . THR A 1 125 ? 53.697 51.667 15.985 1.00 26.73 125 THR A O 1
ATOM 667 N N . ASN A 1 126 ? 54.438 51.535 18.089 1.00 28.40 126 ASN A N 1
ATOM 668 C CA . ASN A 1 126 ? 53.097 51.343 18.628 1.00 25.61 126 ASN A CA 1
ATOM 669 C C . ASN A 1 126 ? 52.119 52.488 18.300 1.00 23.48 126 ASN A C 1
ATOM 670 O O . ASN A 1 126 ? 50.967 52.227 18.001 1.00 22.97 126 ASN A O 1
ATOM 675 N N A ARG A 1 127 ? 52.571 53.736 18.401 0.50 23.38 127 ARG A N 1
ATOM 676 N N B ARG A 1 127 ? 52.571 53.737 18.398 0.50 22.84 127 ARG A N 1
ATOM 677 C CA A ARG A 1 127 ? 51.733 54.880 18.051 0.50 24.32 127 ARG A CA 1
ATOM 678 C CA B ARG A 1 127 ? 51.727 54.875 18.051 0.50 22.91 127 ARG A CA 1
ATOM 679 C C A ARG A 1 127 ? 51.246 54.789 16.602 0.50 24.20 127 ARG A C 1
ATOM 680 C C B ARG A 1 127 ? 51.236 54.764 16.605 0.50 23.80 127 ARG A C 1
ATOM 681 O O A ARG A 1 127 ? 50.078 55.051 16.318 0.50 23.92 127 ARG A O 1
ATOM 682 O O B ARG A 1 127 ? 50.058 54.985 16.325 0.50 23.92 127 ARG A O 1
ATOM 697 N N . ILE A 1 128 ? 52.125 54.406 15.690 1.00 23.70 128 ILE A N 1
ATOM 698 C CA . ILE A 1 128 ? 51.733 54.274 14.267 1.00 25.89 128 ILE A CA 1
ATOM 699 C C . ILE A 1 128 ? 50.688 53.178 14.090 1.00 25.26 128 ILE A C 1
ATOM 700 O O . ILE A 1 128 ? 49.643 53.389 13.450 1.00 22.44 128 ILE A O 1
ATOM 705 N N . LEU A 1 129 ? 50.933 52.006 14.673 1.00 21.40 129 LEU A N 1
ATOM 706 C CA . LEU A 1 129 ? 49.932 50.933 14.599 1.00 19.36 129 LEU A CA 1
ATOM 707 C C . LEU A 1 129 ? 48.585 51.341 15.237 1.00 18.09 129 LEU A C 1
ATOM 708 O O . LEU A 1 129 ? 47.515 51.104 14.656 1.00 18.43 129 LEU A O 1
ATOM 713 N N A ARG A 1 130 ? 48.658 51.992 16.402 0.50 15.77 130 ARG A N 1
ATOM 714 N N B ARG A 1 130 ? 48.620 51.896 16.454 0.50 16.41 130 ARG A N 1
ATOM 715 C CA A ARG A 1 130 ? 47.450 52.382 17.119 0.50 16.75 130 ARG A CA 1
ATOM 716 C CA B ARG A 1 130 ? 47.363 52.161 17.167 0.50 16.97 130 ARG A CA 1
ATOM 717 C C A ARG A 1 130 ? 46.676 53.449 16.356 0.50 19.53 130 ARG A C 1
ATOM 718 C C B ARG A 1 130 ? 46.506 53.160 16.404 0.50 17.25 130 ARG A C 1
ATOM 719 O O A ARG A 1 130 ? 45.445 53.390 16.295 0.50 22.58 130 ARG A O 1
ATOM 720 O O B ARG A 1 130 ? 45.299 52.961 16.246 0.50 18.06 130 ARG A O 1
ATOM 735 N N A GLU A 1 131 ? 47.386 54.433 15.791 0.50 19.46 131 GLU A N 1
ATOM 736 N N B GLU A 1 131 ? 47.135 54.227 15.909 0.50 22.01 131 GLU A N 1
ATOM 737 C CA A GLU A 1 131 ? 46.716 55.484 15.021 0.50 23.87 131 GLU A CA 1
ATOM 738 C CA B GLU A 1 131 ? 46.386 55.306 15.271 0.50 24.30 131 GLU A CA 1
ATOM 739 C C A GLU A 1 131 ? 45.838 54.844 13.962 0.50 22.32 131 GLU A C 1
ATOM 740 C C B GLU A 1 131 ? 45.798 54.840 13.939 0.50 23.15 131 GLU A C 1
ATOM 741 O O A GLU A 1 131 ? 44.682 55.241 13.751 0.50 23.49 131 GLU A O 1
ATOM 742 O O B GLU A 1 131 ? 44.798 55.390 13.479 0.50 25.97 131 GLU A O 1
ATOM 753 N N . THR A 1 132 ? 46.396 53.824 13.326 1.00 20.87 132 THR A N 1
ATOM 754 C CA . THR A 1 132 ? 45.749 53.198 12.159 1.00 20.49 132 THR A CA 1
ATOM 755 C C . THR A 1 132 ? 44.655 52.213 12.568 1.00 17.25 132 THR A C 1
ATOM 756 O O . THR A 1 132 ? 43.500 52.264 12.069 1.00 19.04 132 THR A O 1
ATOM 760 N N . LEU A 1 133 ? 44.989 51.332 13.504 1.00 15.42 133 LEU A N 1
ATOM 761 C CA . LEU A 1 133 ? 44.034 50.300 13.946 1.00 15.67 133 LEU A CA 1
ATOM 762 C C . LEU A 1 133 ? 42.773 50.903 14.608 1.00 17.54 133 LEU A C 1
ATOM 763 O O . LEU A 1 133 ? 41.666 50.405 14.408 1.00 17.71 133 LEU A O 1
ATOM 768 N N . GLU A 1 134 ? 42.907 51.995 15.362 1.00 15.15 134 GLU A N 1
ATOM 769 C CA . GLU A 1 134 ? 41.788 52.415 16.217 1.00 18.87 134 GLU A CA 1
ATOM 770 C C . GLU A 1 134 ? 40.671 52.923 15.328 1.00 20.82 134 GLU A C 1
ATOM 771 O O . GLU A 1 134 ? 39.521 53.032 15.759 1.00 19.94 134 GLU A O 1
ATOM 777 N N . LYS A 1 135 ? 41.004 53.241 14.077 1.00 17.84 135 LYS A N 1
ATOM 778 C CA . LYS A 1 135 ? 39.981 53.717 13.179 1.00 18.74 135 LYS A CA 1
ATOM 779 C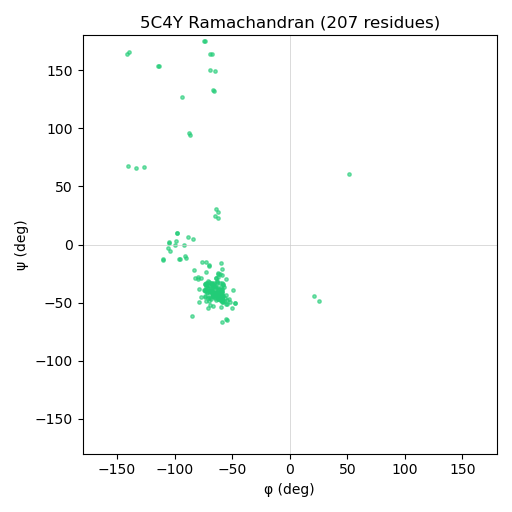 C . LYS A 1 135 ? 39.149 52.593 12.602 1.00 24.38 135 LYS A C 1
ATOM 780 O O . LYS A 1 135 ? 38.049 52.857 12.084 1.00 27.38 135 LYS A O 1
ATOM 786 N N . ILE A 1 136 ? 39.746 51.420 12.461 1.00 18.80 136 ILE A N 1
ATOM 787 C CA . ILE A 1 136 ? 39.013 50.282 11.895 1.00 20.13 136 ILE A CA 1
ATOM 788 C C . ILE A 1 136 ? 38.608 49.096 12.741 1.00 18.84 136 ILE A C 1
ATOM 789 O O . ILE A 1 136 ? 37.746 48.332 12.320 1.00 17.79 136 ILE A O 1
ATOM 794 N N . VAL A 1 137 ? 39.128 48.957 13.957 1.00 15.88 137 VAL A N 1
ATOM 795 C CA . VAL A 1 137 ? 38.734 47.814 14.801 1.00 16.79 137 VAL A CA 1
ATOM 796 C C . VAL A 1 137 ? 38.603 48.284 16.251 1.00 16.99 137 VAL A C 1
ATOM 797 O O . VAL A 1 137 ? 39.119 49.372 16.604 1.00 17.15 137 VAL A O 1
ATOM 801 N N . SER A 1 138 ? 37.939 47.466 17.082 1.00 14.79 138 SER A N 1
ATOM 802 C CA . SER A 1 138 ? 37.763 47.727 18.529 1.00 15.09 138 SER A CA 1
ATOM 803 C C . SER A 1 138 ? 39.070 47.638 19.312 1.00 17.84 138 SER A C 1
ATOM 804 O O . SER A 1 138 ? 40.071 47.088 18.819 1.00 13.56 138 SER A O 1
ATOM 807 N N . GLU A 1 139 ? 39.072 48.168 20.534 1.00 13.50 139 GLU A N 1
ATOM 808 C CA . GLU A 1 139 ? 40.264 48.116 21.359 1.00 10.85 139 GLU A CA 1
ATOM 809 C C . GLU A 1 139 ? 40.720 46.648 21.597 1.00 11.98 139 GLU A C 1
ATOM 810 O O . GLU A 1 139 ? 41.920 46.358 21.482 1.00 13.20 139 GLU A O 1
ATOM 816 N N . GLU A 1 140 ? 39.796 45.739 21.899 1.00 13.55 140 GLU A N 1
ATOM 817 C CA . GLU A 1 140 ? 40.213 44.372 22.197 1.00 12.87 140 GLU A CA 1
ATOM 818 C C . GLU A 1 140 ? 40.802 43.725 20.944 1.00 12.80 140 GLU A C 1
ATOM 819 O O . GLU A 1 140 ? 41.784 42.978 21.053 1.00 13.08 140 GLU A O 1
ATOM 825 N N . ALA A 1 141 ? 40.280 44.047 19.765 1.00 10.57 141 ALA A N 1
ATOM 826 C CA . ALA A 1 141 ? 40.857 43.498 18.507 1.00 8.87 141 ALA A CA 1
ATOM 827 C C . ALA A 1 141 ? 42.222 44.152 18.190 1.00 12.64 141 ALA A C 1
ATOM 828 O O . ALA A 1 141 ? 43.137 43.502 17.693 1.00 10.99 141 ALA A O 1
ATOM 830 N N . LEU A 1 142 ? 42.329 45.444 18.476 1.00 11.62 142 LEU A N 1
ATOM 831 C CA . LEU A 1 142 ? 43.533 46.253 18.264 1.00 11.98 142 LEU A CA 1
ATOM 832 C C . LEU A 1 142 ? 44.687 45.639 19.063 1.00 14.10 142 LEU A C 1
ATOM 833 O O . LEU A 1 142 ? 45.817 45.487 18.560 1.00 13.16 142 LEU A O 1
ATOM 838 N N . VAL A 1 143 ? 44.425 45.294 20.318 1.00 9.49 143 VAL A N 1
ATOM 839 C CA . VAL A 1 143 ? 45.501 44.782 21.206 1.00 10.57 143 VAL A CA 1
ATOM 840 C C . VAL A 1 143 ? 45.975 43.427 20.675 1.00 13.60 143 VAL A C 1
ATOM 841 O O . VAL A 1 143 ? 47.202 43.152 20.610 1.00 11.52 143 VAL A O 1
ATOM 845 N N . ARG A 1 144 ? 45.028 42.579 20.293 1.00 9.68 144 ARG A N 1
ATOM 846 C CA . ARG A 1 144 ? 45.371 41.253 19.797 1.00 12.36 144 ARG A CA 1
ATOM 847 C C . ARG A 1 144 ? 46.192 41.358 18.504 1.00 11.10 144 ARG A C 1
ATOM 848 O O . ARG A 1 144 ? 47.185 40.605 18.327 1.00 8.30 144 ARG A O 1
ATOM 856 N N . TRP A 1 145 ? 45.793 42.288 17.633 1.00 12.31 145 TRP A N 1
ATOM 857 C CA . TRP A 1 145 ? 46.430 42.451 16.318 1.00 9.37 145 TRP A CA 1
ATOM 858 C C . TRP A 1 145 ? 47.853 42.894 16.569 1.00 9.20 145 TRP A C 1
ATOM 859 O O . TRP A 1 145 ? 48.773 42.369 15.944 1.00 11.88 145 TRP A O 1
ATOM 878 N N . HIS A 1 147 ? 49.779 42.443 19.239 1.00 9.73 147 HIS A N 1
ATOM 879 C CA . HIS A 1 147 ? 50.561 41.343 19.776 1.00 8.92 147 HIS A CA 1
ATOM 880 C C . HIS A 1 147 ? 51.019 40.417 18.653 1.00 10.95 147 HIS A C 1
ATOM 881 O O . HIS A 1 147 ? 52.192 40.010 18.607 1.00 12.57 147 HIS A O 1
ATOM 888 N N A VAL A 1 148 ? 50.091 40.069 17.763 0.50 9.06 148 VAL A N 1
ATOM 889 N N B VAL A 1 148 ? 50.130 40.047 17.737 0.50 9.88 148 VAL A N 1
ATOM 890 C CA A VAL A 1 148 ? 50.404 39.134 16.689 0.50 11.50 148 VAL A CA 1
ATOM 891 C CA B VAL A 1 148 ? 50.570 39.092 16.726 0.50 11.68 148 VAL A CA 1
ATOM 892 C C A VAL A 1 148 ? 51.386 39.770 15.677 0.50 11.47 148 VAL A C 1
ATOM 893 C C B VAL A 1 148 ? 51.374 39.755 15.586 0.50 12.66 148 VAL A C 1
ATOM 894 O O A VAL A 1 148 ? 52.340 39.115 15.251 0.50 8.70 148 VAL A O 1
ATOM 895 O O B VAL A 1 148 ? 52.174 39.101 14.946 0.50 12.21 148 VAL A O 1
ATOM 902 N N . PHE A 1 149 ? 51.182 41.047 15.359 1.00 12.64 149 PHE A N 1
ATOM 903 C CA . PHE A 1 149 ? 52.077 41.807 14.465 1.00 12.22 149 PHE A CA 1
ATOM 904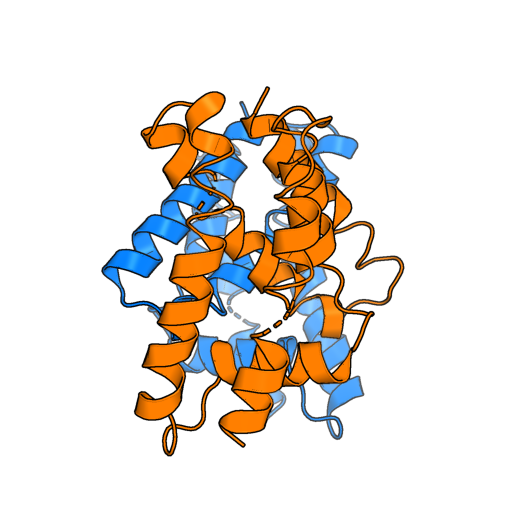 C C . PHE A 1 149 ? 53.504 41.645 14.944 1.00 13.11 149 PHE A C 1
ATOM 905 O O . PHE A 1 149 ? 54.376 41.219 14.168 1.00 12.00 149 PHE A O 1
ATOM 913 N N . TYR A 1 150 ? 53.752 41.914 16.228 1.00 12.17 150 TYR A N 1
ATOM 914 C CA . TYR A 1 150 ? 55.145 41.822 16.715 1.00 14.03 150 TYR A CA 1
ATOM 915 C C . TYR A 1 150 ? 55.679 40.382 16.769 1.00 12.47 150 TYR A C 1
ATOM 916 O O . TYR A 1 150 ? 56.865 40.145 16.464 1.00 17.87 150 TYR A O 1
ATOM 925 N N . ALA A 1 151 ? 54.861 39.421 17.173 1.00 11.27 151 ALA A N 1
ATOM 926 C CA . ALA A 1 151 ? 55.261 38.027 17.146 1.00 12.67 151 ALA A CA 1
ATOM 927 C C . ALA A 1 151 ? 55.616 37.562 15.702 1.00 14.03 151 ALA A C 1
ATOM 928 O O . ALA A 1 151 ? 56.624 36.909 15.512 1.00 17.17 151 ALA A O 1
ATOM 930 N N . LEU A 1 152 ? 54.823 37.936 14.692 1.00 11.96 152 LEU A N 1
ATOM 931 C CA . LEU A 1 152 ? 55.144 37.561 13.309 1.00 11.51 152 LEU A CA 1
ATOM 932 C C . LEU A 1 152 ? 56.409 38.274 12.851 1.00 17.08 152 LEU A C 1
ATOM 933 O O . LEU A 1 152 ? 57.237 37.677 12.187 1.00 17.04 152 LEU A O 1
ATOM 938 N N . LEU A 1 153 ? 56.555 39.555 13.176 1.00 15.10 153 LEU A N 1
ATOM 939 C CA . LEU A 1 153 ? 57.759 40.321 12.791 1.00 16.01 153 LEU A CA 1
ATOM 940 C C . LEU A 1 153 ? 59.001 39.659 13.361 1.00 17.98 153 LEU A C 1
ATOM 941 O O . LEU A 1 153 ? 59.996 39.443 12.654 1.00 17.09 153 LEU A O 1
ATOM 946 N N . ASP A 1 154 ? 58.935 39.333 14.645 1.00 17.18 154 ASP A N 1
ATOM 947 C CA . ASP A 1 154 ? 60.080 38.727 15.345 1.00 18.07 154 ASP A CA 1
ATOM 948 C C . ASP A 1 154 ? 60.393 37.316 14.800 1.00 18.48 154 ASP A C 1
ATOM 949 O O . ASP A 1 154 ? 61.544 36.960 14.638 1.00 20.25 154 ASP A O 1
ATOM 954 N N . GLY A 1 155 ? 59.366 36.514 14.522 1.00 15.53 155 GLY A N 1
ATOM 955 C CA . GLY A 1 155 ? 59.585 35.165 14.044 1.00 14.90 155 GLY A CA 1
ATOM 956 C C . GLY A 1 155 ? 60.135 35.212 12.630 1.00 17.92 155 GLY A C 1
ATOM 957 O O . GLY A 1 155 ? 61.040 34.454 12.292 1.00 18.10 155 GLY A O 1
ATOM 958 N N . LEU A 1 156 ? 59.596 36.114 11.797 1.00 16.63 156 LEU A N 1
ATOM 959 C CA . LEU A 1 156 ? 60.103 36.232 10.435 1.00 18.25 156 LEU A CA 1
ATOM 960 C C . LEU A 1 156 ? 61.545 36.731 10.463 1.00 19.25 156 LEU A C 1
ATOM 961 O O . LEU A 1 156 ? 62.381 36.358 9.618 1.00 20.79 156 LEU A O 1
ATOM 966 N N . SER A 1 157 ? 61.846 37.562 11.438 1.00 19.69 157 SER A N 1
ATOM 967 C CA . SER A 1 157 ? 63.185 38.104 11.532 1.00 23.71 157 SER A CA 1
ATOM 968 C C . SER A 1 157 ? 64.227 36.998 11.714 1.00 26.64 157 SER A C 1
ATOM 969 O O . SER A 1 157 ? 65.277 36.964 11.046 1.00 28.73 157 SER A O 1
ATOM 972 N N A VAL A 1 158 ? 63.904 36.133 12.653 0.50 24.88 158 VAL A N 1
ATOM 973 N N B VAL A 1 158 ? 63.963 36.049 12.604 0.50 23.83 158 VAL A N 1
ATOM 974 C CA A VAL A 1 158 ? 64.641 34.928 12.929 0.50 28.44 158 VAL A CA 1
ATOM 975 C CA B VAL A 1 158 ? 64.923 34.957 12.803 0.50 24.44 158 VAL A CA 1
ATOM 976 C C A VAL A 1 158 ? 64.747 34.063 11.686 0.50 27.90 158 VAL A C 1
ATOM 977 C C B VAL A 1 158 ? 64.775 33.866 11.732 0.50 26.13 158 VAL A C 1
ATOM 978 O O A VAL A 1 158 ? 65.842 33.729 11.222 0.50 26.26 158 VAL A O 1
ATOM 979 O O B VAL A 1 158 ? 65.753 33.184 11.403 0.50 24.18 158 VAL A O 1
ATOM 986 N N . GLU A 1 159 ? 63.581 33.704 11.159 1.00 23.20 159 GLU A N 1
ATOM 987 C CA . GLU A 1 159 ? 63.457 32.821 9.990 1.00 21.38 159 GLU A CA 1
ATOM 988 C C . GLU A 1 159 ? 64.222 33.328 8.764 1.00 25.10 159 GLU A C 1
ATOM 989 O O . GLU A 1 159 ? 64.721 32.530 7.950 1.00 26.71 159 GLU A O 1
ATOM 995 N N . HIS A 1 160 ? 64.354 34.637 8.641 1.00 23.76 160 HIS A N 1
ATOM 996 C CA . HIS A 1 160 ? 65.078 35.186 7.500 1.00 23.83 160 HIS A CA 1
ATOM 997 C C . HIS A 1 160 ? 66.511 34.625 7.465 1.00 23.14 160 HIS A C 1
ATOM 998 O O . HIS A 1 160 ? 67.087 34.395 6.389 1.00 29.41 160 HIS A O 1
ATOM 1005 N N . GLY A 1 161 ? 67.066 34.407 8.652 1.00 28.32 161 GLY A N 1
ATOM 1006 C CA . GLY A 1 161 ? 68.395 33.835 8.784 1.00 33.47 161 GLY A CA 1
ATOM 1007 C C . GLY A 1 161 ? 68.587 32.394 8.336 1.00 36.62 161 GLY A C 1
ATOM 1008 O O . GLY A 1 161 ? 69.683 32.018 7.959 1.00 44.33 161 GLY A O 1
ATOM 1009 N N . ILE A 1 162 ? 67.592 31.546 8.536 1.00 37.32 162 ILE A N 1
ATOM 1010 C CA . ILE A 1 162 ? 67.700 30.138 8.146 1.00 37.74 162 ILE A CA 1
ATOM 1011 C C . ILE A 1 162 ? 66.980 29.628 6.879 1.00 36.37 162 ILE A C 1
ATOM 1012 O O . ILE A 1 162 ? 67.197 28.488 6.476 1.00 39.29 162 ILE A O 1
ATOM 1017 N N . TYR A 1 163 ? 66.185 30.460 6.226 1.00 35.47 163 TYR A N 1
ATOM 1018 C CA . TYR A 1 163 ? 65.503 30.039 5.011 1.00 37.01 163 TYR A CA 1
ATOM 1019 C C . TYR A 1 163 ? 66.025 30.817 3.834 1.00 34.88 163 TYR A C 1
ATOM 1020 O O . TYR A 1 163 ? 66.433 31.954 4.001 1.00 32.18 163 TYR A O 1
ATOM 1029 N N . ASP A 1 164 ? 65.951 30.252 2.632 1.00 36.90 164 ASP A N 1
ATOM 1030 C CA . ASP A 1 164 ? 66.365 31.045 1.489 1.00 40.02 164 ASP A CA 1
ATOM 1031 C C . ASP A 1 164 ? 65.305 32.089 1.176 1.00 35.38 164 ASP A C 1
ATOM 1032 O O . ASP A 1 164 ? 64.225 32.134 1.793 1.00 32.25 164 ASP A O 1
ATOM 1037 N N . GLU A 1 165 ? 65.631 32.935 0.215 1.00 32.08 165 GLU A N 1
ATOM 1038 C CA . GLU A 1 165 ? 64.820 34.094 -0.079 1.00 31.62 165 GLU A CA 1
ATOM 1039 C C . GLU A 1 165 ? 63.431 33.662 -0.504 1.00 30.10 165 GLU A C 1
ATOM 1040 O O . GLU A 1 165 ? 62.453 34.221 -0.063 1.00 28.00 165 GLU A O 1
ATOM 1046 N N . THR A 1 166 ? 63.346 32.668 -1.375 1.00 28.79 166 THR A N 1
ATOM 1047 C CA . THR A 1 166 ? 62.044 32.257 -1.877 1.00 27.45 166 THR A CA 1
ATOM 1048 C C . THR A 1 166 ? 61.139 31.748 -0.749 1.00 25.67 166 THR A C 1
ATOM 1049 O O . THR A 1 166 ? 59.980 32.142 -0.647 1.00 24.69 166 THR A O 1
ATOM 1053 N N . GLU A 1 167 ? 61.681 30.890 0.109 1.00 25.05 167 GLU A N 1
ATOM 1054 C CA . GLU A 1 167 ? 60.914 30.344 1.199 1.00 23.52 167 GLU A CA 1
ATOM 1055 C C . GLU A 1 167 ? 60.548 31.439 2.196 1.00 24.47 167 GLU A C 1
ATOM 1056 O O . GLU A 1 167 ? 59.412 31.485 2.669 1.00 24.08 167 GLU A O 1
ATOM 1062 N N . PHE A 1 168 ? 61.493 32.333 2.485 1.00 23.64 168 PHE A N 1
ATOM 1063 C CA . PHE A 1 168 ? 61.213 33.469 3.360 1.00 21.16 168 PHE A CA 1
ATOM 1064 C C . PHE A 1 168 ? 60.016 34.277 2.871 1.00 19.05 168 PHE A C 1
ATOM 1065 O O . PHE A 1 168 ? 59.107 34.612 3.651 1.00 18.25 168 PHE A O 1
ATOM 1073 N N . GLU A 1 169 ? 60.009 34.583 1.578 1.00 18.52 169 GLU A N 1
ATOM 1074 C CA . GLU A 1 169 ? 58.963 35.418 1.025 1.00 17.96 169 GLU A CA 1
ATOM 1075 C C . GLU A 1 169 ? 57.589 34.763 1.096 1.00 16.03 169 GLU A C 1
ATOM 1076 O O . GLU A 1 169 ? 56.560 35.460 1.294 1.00 16.40 169 GLU A O 1
ATOM 1082 N N . LEU A 1 170 ? 57.535 33.456 0.918 1.00 15.45 170 LEU A N 1
ATOM 1083 C CA . LEU A 1 170 ? 56.250 32.751 1.077 1.00 17.79 170 LEU A CA 1
ATOM 1084 C C . LEU A 1 170 ? 55.723 32.889 2.500 1.00 15.40 170 LEU A C 1
ATOM 1085 O O . LEU A 1 170 ? 54.524 33.112 2.724 1.00 14.57 170 LEU A O 1
ATOM 1090 N N . ARG A 1 171 ? 56.609 32.770 3.478 1.00 11.12 171 ARG A N 1
ATOM 1091 C CA . ARG A 1 171 ? 56.205 32.833 4.883 1.00 14.25 171 ARG A CA 1
ATOM 1092 C C . ARG A 1 171 ? 55.803 34.268 5.250 1.00 17.25 171 ARG A C 1
ATOM 1093 O O . ARG A 1 171 ? 54.886 34.489 6.034 1.00 14.43 171 ARG A O 1
ATOM 1101 N N . ARG A 1 172 ? 56.475 35.243 4.656 1.00 15.04 172 ARG A N 1
ATOM 1102 C CA . ARG A 1 172 ? 56.154 36.638 4.894 1.00 15.05 172 ARG A CA 1
ATOM 1103 C C . ARG A 1 172 ? 54.743 36.944 4.351 1.00 14.42 172 ARG A C 1
ATOM 1104 O O . ARG A 1 172 ? 53.933 37.616 5.020 1.00 13.45 172 ARG A O 1
ATOM 1112 N N . LYS A 1 173 ? 54.422 36.400 3.174 1.00 12.54 173 LYS A N 1
ATOM 1113 C CA . LYS A 1 173 ? 53.076 36.534 2.593 1.00 14.42 173 LYS A CA 1
ATOM 1114 C C . LYS A 1 173 ? 52.004 35.786 3.392 1.00 12.83 173 LYS A C 1
ATOM 1115 O O . LYS A 1 173 ? 50.923 36.315 3.526 1.00 12.99 173 LYS A O 1
ATOM 1121 N N . SER A 1 174 ? 52.267 34.588 3.918 1.00 8.71 174 SER A N 1
ATOM 1122 C CA . SER A 1 174 ? 51.268 33.926 4.816 1.00 7.20 174 SER A CA 1
ATOM 1123 C C . SER A 1 174 ? 50.986 34.772 6.054 1.00 9.21 174 SER A C 1
ATOM 1124 O O . SER A 1 174 ? 49.837 34.891 6.472 1.00 9.57 174 SER A O 1
ATOM 1127 N N . ALA A 1 175 ? 52.049 35.343 6.644 1.00 8.22 175 ALA A N 1
ATOM 1128 C CA . ALA A 1 175 ? 51.922 36.157 7.846 1.00 9.81 175 ALA A CA 1
ATOM 1129 C C . ALA A 1 175 ? 51.027 37.355 7.578 1.00 9.24 175 ALA A C 1
ATOM 1130 O O . ALA A 1 175 ? 50.113 37.645 8.375 1.00 8.93 175 ALA A O 1
ATOM 1132 N N . TRP A 1 176 ? 51.247 38.040 6.458 1.00 10.08 176 TRP A N 1
ATOM 1133 C CA . TRP A 1 176 ? 50.476 39.233 6.168 1.00 8.73 176 TRP A CA 1
ATOM 1134 C C . TRP A 1 176 ? 49.041 38.760 5.864 1.00 15.73 176 TRP A C 1
ATOM 1135 O O . TRP A 1 176 ? 48.087 39.389 6.284 1.00 9.47 176 TRP A O 1
ATOM 1146 N N . ALA A 1 177 ? 48.866 37.648 5.150 1.00 10.26 177 ALA A N 1
ATOM 1147 C CA . ALA A 1 177 ? 47.492 37.226 4.853 1.00 8.88 177 ALA A CA 1
ATOM 1148 C C . ALA A 1 177 ? 46.707 36.980 6.151 1.00 11.87 177 ALA A C 1
ATOM 1149 O O . ALA A 1 177 ? 45.537 37.294 6.218 1.00 11.17 177 ALA A O 1
ATOM 1151 N N . VAL A 1 178 ? 47.344 36.440 7.184 1.00 8.26 178 VAL A N 1
ATOM 1152 C CA . VAL A 1 178 ? 46.603 36.142 8.416 1.00 7.74 178 VAL A CA 1
ATOM 1153 C C . VAL A 1 178 ? 46.322 37.463 9.143 1.00 11.05 178 VAL A C 1
ATOM 1154 O O . VAL A 1 178 ? 45.221 37.644 9.683 1.00 10.43 178 VAL A O 1
ATOM 1158 N N . LEU A 1 179 ? 47.275 38.406 9.149 1.00 9.77 179 LEU A N 1
ATOM 1159 C CA . LEU A 1 179 ? 47.019 39.734 9.735 1.00 8.49 179 LEU A CA 1
ATOM 1160 C C . LEU A 1 179 ? 45.832 40.408 9.021 1.00 10.69 179 LEU A C 1
ATOM 1161 O O . LEU A 1 179 ? 44.953 41.025 9.658 1.00 11.85 179 LEU A O 1
ATOM 1166 N N . ALA A 1 180 ? 45.777 40.263 7.705 1.00 11.35 180 ALA A N 1
ATOM 1167 C CA . ALA A 1 180 ? 44.714 40.903 6.934 1.00 11.68 180 ALA A CA 1
ATOM 1168 C C . ALA A 1 180 ? 43.369 40.263 7.230 1.00 12.62 180 ALA A C 1
ATOM 1169 O O . ALA A 1 180 ? 42.324 40.954 7.238 1.00 14.37 180 ALA A O 1
ATOM 1171 N N . SER A 1 181 ? 43.383 38.952 7.495 1.00 10.66 181 SER A N 1
ATOM 1172 C CA . SER A 1 181 ? 42.140 38.223 7.757 1.00 11.62 181 SER A CA 1
ATOM 1173 C C . SER A 1 181 ? 41.463 38.785 9.020 1.00 13.86 181 SER A C 1
ATOM 1174 O O . SER A 1 181 ? 40.245 38.725 9.160 1.00 15.78 181 SER A O 1
ATOM 1177 N N . LEU A 1 182 ? 42.249 39.337 9.938 1.00 12.56 182 LEU A N 1
ATOM 1178 C CA . LEU A 1 182 ? 41.680 39.915 11.170 1.00 17.20 182 LEU A CA 1
ATOM 1179 C C . LEU A 1 182 ? 41.007 41.279 10.980 1.00 18.00 182 LEU A C 1
ATOM 1180 O O . LEU A 1 182 ? 40.281 41.795 11.856 1.00 21.27 182 LEU A O 1
ATOM 1185 N N . LEU A 1 183 ? 41.280 41.884 9.854 1.00 18.14 183 LEU A N 1
ATOM 1186 C CA . LEU A 1 183 ? 40.749 43.211 9.524 1.00 21.49 183 LEU A CA 1
ATOM 1187 C C . LEU A 1 183 ? 39.533 43.154 8.599 1.00 39.51 183 LEU A C 1
ATOM 1188 O O . LEU A 1 183 ? 39.019 44.207 8.191 1.00 40.65 183 LEU A O 1
ATOM 1193 N N . LYS A 1 184 ? 39.156 41.921 8.241 1.00 45.38 184 LYS A N 1
ATOM 1194 C CA . LYS A 1 184 ? 38.036 41.511 7.360 1.00 50.67 184 LYS A CA 1
ATOM 1195 C C . LYS A 1 184 ? 38.437 41.233 5.905 1.00 55.99 184 LYS A C 1
ATOM 1196 O O . LYS A 1 184 ? 39.502 40.678 5.607 1.00 57.98 184 LYS A O 1
ATOM 1202 N N . PHE B 1 49 ? 78.308 18.003 21.933 1.00 75.12 49 PHE B N 1
ATOM 1203 C CA . PHE B 1 49 ? 77.343 19.054 21.600 1.00 75.21 49 PHE B CA 1
ATOM 1204 C C . PHE B 1 49 ? 76.188 18.506 20.765 1.00 76.75 49 PHE B C 1
ATOM 1205 O O . PHE B 1 49 ? 75.032 18.609 21.163 1.00 79.35 49 PHE B O 1
ATOM 1213 N N . LEU B 1 50 ? 76.505 17.927 19.610 1.00 76.93 50 LEU B N 1
ATOM 1214 C CA . LEU B 1 50 ? 75.488 17.409 18.693 1.00 75.46 50 LEU B CA 1
ATOM 1215 C C . LEU B 1 50 ? 74.598 16.324 19.336 1.00 80.29 50 LEU B C 1
ATOM 1216 O O . LEU B 1 50 ? 73.495 16.054 18.848 1.00 81.37 50 LEU B O 1
ATOM 1218 N N . GLU B 1 51 ? 75.082 15.685 20.406 1.00 78.81 51 GLU B N 1
ATOM 1219 C CA . GLU B 1 51 ? 74.251 14.757 21.180 1.00 77.15 51 GLU B CA 1
ATOM 1220 C C . GLU B 1 51 ? 73.374 15.508 22.194 1.00 76.61 51 GLU B C 1
ATOM 1221 O O . GLU B 1 51 ? 72.338 14.994 22.631 1.00 75.30 51 GLU B O 1
ATOM 1223 N N . VAL B 1 52 ? 73.783 16.724 22.552 1.00 75.10 52 VAL B N 1
ATOM 1224 C CA . VAL B 1 52 ? 72.998 17.573 23.446 1.00 73.73 52 VAL B CA 1
ATOM 1225 C C . VAL B 1 52 ? 71.839 18.190 22.667 1.00 74.55 52 VAL B C 1
ATOM 1226 O O . VAL B 1 52 ? 70.782 18.485 23.222 1.00 76.42 52 VAL B O 1
ATOM 1230 N N . TYR B 1 53 ? 72.058 18.376 21.372 1.00 70.55 53 TYR B N 1
ATOM 1231 C CA . TYR B 1 53 ? 71.023 18.830 20.469 1.00 69.26 53 TYR B CA 1
ATOM 1232 C C . TYR B 1 53 ? 70.031 17.702 20.237 1.00 69.80 53 TYR B C 1
ATOM 1233 O O . TYR B 1 53 ? 68.819 17.897 20.341 1.00 71.70 53 TYR B O 1
ATOM 1242 N N . GLN B 1 54 ? 70.549 16.515 19.937 1.00 66.72 54 GLN B N 1
ATOM 1243 C CA . GLN B 1 54 ? 69.696 15.345 19.817 1.00 66.86 54 GLN B CA 1
ATOM 1244 C C . GLN B 1 54 ? 69.023 15.074 21.169 1.00 66.92 54 GLN B C 1
ATOM 1245 O O . GLN B 1 54 ? 67.946 14.484 21.227 1.00 66.53 54 GLN B O 1
ATOM 1247 N N . ASP B 1 55 ? 69.649 15.525 22.254 1.00 68.40 55 ASP B N 1
ATOM 1248 C CA . ASP B 1 55 ? 69.020 15.469 23.570 1.00 67.88 55 ASP B CA 1
ATOM 1249 C C . ASP B 1 55 ? 67.778 16.371 23.617 1.00 65.30 55 ASP B C 1
ATOM 1250 O O . ASP B 1 55 ? 66.732 15.960 24.101 1.00 65.67 55 ASP B O 1
ATOM 1255 N N . SER B 1 56 ? 67.906 17.594 23.117 1.00 64.04 56 SER B N 1
ATOM 1256 C CA . SER B 1 56 ? 66.792 18.541 23.093 1.00 61.87 56 SER B CA 1
ATOM 1257 C C . SER B 1 56 ? 65.694 18.146 22.122 1.00 58.17 56 SER B C 1
ATOM 1258 O O . SER B 1 56 ? 64.509 18.196 22.446 1.00 57.78 56 SER B O 1
ATOM 1261 N N . ILE B 1 57 ? 66.093 17.772 20.922 1.00 55.49 57 ILE B N 1
ATOM 1262 C CA . ILE B 1 57 ? 65.140 17.417 19.891 1.00 58.43 57 ILE B CA 1
ATOM 1263 C C . ILE B 1 57 ? 64.266 16.251 20.324 1.00 60.23 57 ILE B C 1
ATOM 1264 O O . ILE B 1 57 ? 63.038 16.295 20.185 1.00 57.35 57 ILE B O 1
ATOM 1269 N N . GLN B 1 58 ? 64.900 15.210 20.852 1.00 60.23 58 GLN B N 1
ATOM 1270 C CA . GLN B 1 58 ? 64.171 14.015 21.229 1.00 59.82 58 GLN B CA 1
ATOM 1271 C C . GLN B 1 58 ? 63.181 14.286 22.356 1.00 57.74 58 GLN B C 1
ATOM 1272 O O . GLN B 1 58 ? 62.092 13.722 22.368 1.00 59.64 58 GLN B O 1
ATOM 1286 N N . GLU B 1 60 ? 61.597 17.066 22.953 1.00 42.69 60 GLU B N 1
ATOM 1287 C CA . GLU B 1 60 ? 60.505 17.880 22.482 1.00 37.92 60 GLU B CA 1
ATOM 1288 C C . GLU B 1 60 ? 59.565 17.010 21.672 1.00 38.65 60 GLU B C 1
ATOM 1289 O O . GLU B 1 60 ? 58.343 17.077 21.831 1.00 36.96 60 GLU B O 1
ATOM 1295 N N . LEU B 1 61 ? 60.161 16.181 20.823 1.00 37.15 61 LEU B N 1
ATOM 1296 C CA . LEU B 1 61 ? 59.407 15.290 19.960 1.00 38.13 61 LEU B CA 1
ATOM 1297 C C . LEU B 1 61 ? 58.583 14.345 20.805 1.00 37.09 61 LEU B C 1
ATOM 1298 O O . LEU B 1 61 ? 57.466 14.009 20.449 1.00 37.39 61 LEU B O 1
ATOM 1303 N N A THR B 1 62 ? 59.114 13.925 21.945 0.50 36.27 62 THR B N 1
ATOM 1304 N N B THR B 1 62 ? 59.161 13.903 21.911 0.50 35.85 62 THR B N 1
ATOM 1305 C CA A THR B 1 62 ? 58.370 12.968 22.752 0.50 36.30 62 THR B CA 1
ATOM 1306 C CA B THR B 1 62 ? 58.445 13.029 22.819 0.50 35.38 62 THR B CA 1
ATOM 1307 C C A THR B 1 62 ? 57.214 13.652 23.510 0.50 33.55 62 THR B C 1
ATOM 1308 C C B THR B 1 62 ? 57.186 13.730 23.317 0.50 32.78 62 THR B C 1
ATOM 1309 O O A THR B 1 62 ? 56.181 13.025 23.730 0.50 31.22 62 THR B O 1
ATOM 1310 O O B THR B 1 62 ? 56.082 13.208 23.155 0.50 29.25 62 THR B O 1
ATOM 1317 N N . GLU B 1 63 ? 57.350 14.930 23.868 1.00 31.73 63 GLU B N 1
ATOM 1318 C CA . GLU B 1 63 ? 56.221 15.662 24.468 1.00 32.68 63 GLU B CA 1
ATOM 1319 C C . GLU B 1 63 ? 55.150 15.948 23.416 1.00 28.52 63 GLU B C 1
ATOM 1320 O O . GLU B 1 63 ? 53.962 15.847 23.693 1.00 29.42 63 GLU B O 1
ATOM 1326 N N . LEU B 1 64 ? 55.565 16.320 22.214 1.00 24.21 64 LEU B N 1
ATOM 1327 C CA . LEU B 1 64 ? 54.605 16.554 21.115 1.00 21.65 64 LEU B CA 1
ATOM 1328 C C . LEU B 1 64 ? 53.852 15.269 20.749 1.00 28.26 64 LEU B C 1
ATOM 1329 O O . LEU B 1 64 ? 52.636 15.286 20.557 1.00 25.51 64 LEU B O 1
ATOM 1334 N N . GLY B 1 65 ? 54.598 14.163 20.664 1.00 31.18 65 GLY B N 1
ATOM 1335 C CA . GLY B 1 65 ? 54.043 12.856 20.351 1.00 30.29 65 GLY B CA 1
ATOM 1336 C C . GLY B 1 65 ? 53.006 12.439 21.376 1.00 30.29 65 GLY B C 1
ATOM 1337 O O . GLY B 1 65 ? 51.959 11.879 21.049 1.00 32.36 65 GLY B O 1
ATOM 1338 N N . ARG B 1 66 ? 53.287 12.734 22.630 1.00 26.92 66 ARG B N 1
ATOM 1339 C CA . ARG B 1 66 ? 52.373 12.379 23.703 1.00 29.13 66 ARG B CA 1
ATOM 1340 C C . ARG B 1 66 ? 51.032 13.096 23.490 1.00 27.14 66 ARG B C 1
ATOM 1341 O O . ARG B 1 66 ? 49.954 12.511 23.683 1.00 33.94 66 ARG B O 1
ATOM 1349 N N . VAL B 1 67 ? 51.088 14.364 23.093 1.00 22.94 67 VAL B N 1
ATOM 1350 C CA . VAL B 1 67 ? 49.862 15.085 22.799 1.00 21.03 67 VAL B CA 1
ATOM 1351 C C . VAL B 1 67 ? 49.202 14.517 21.546 1.00 24.75 67 VAL B C 1
ATOM 1352 O O . VAL B 1 67 ? 47.970 14.258 21.520 1.00 25.04 67 VAL B O 1
ATOM 1356 N N . ALA B 1 68 ? 50.002 14.327 20.505 1.00 23.28 68 ALA B N 1
ATOM 1357 C CA . ALA B 1 68 ? 49.467 13.900 19.224 1.00 22.97 68 ALA B CA 1
ATOM 1358 C C . ALA B 1 68 ? 48.808 12.531 19.278 1.00 23.31 68 ALA B C 1
ATOM 1359 O O . ALA B 1 68 ? 47.918 12.266 18.472 1.00 30.00 68 ALA B O 1
ATOM 1361 N N A GLU B 1 69 ? 49.204 11.635 20.178 0.50 21.26 69 GLU B N 1
ATOM 1362 N N B GLU B 1 69 ? 49.233 11.699 20.236 0.50 19.11 69 GLU B N 1
ATOM 1363 C CA A GLU B 1 69 ? 48.573 10.313 20.130 0.50 22.99 69 GLU B CA 1
ATOM 1364 C CA B GLU B 1 69 ? 48.734 10.327 20.381 0.50 24.26 69 GLU B CA 1
ATOM 1365 C C A GLU B 1 69 ? 47.211 10.296 20.820 0.50 23.80 69 GLU B C 1
ATOM 1366 C C B GLU B 1 69 ? 47.313 10.272 20.940 0.50 23.64 69 GLU B C 1
ATOM 1367 O O A GLU B 1 69 ? 46.483 9.304 20.719 0.50 25.33 69 GLU B O 1
ATOM 1368 O O B GLU B 1 69 ? 46.648 9.240 20.867 0.50 25.60 69 GLU B O 1
ATOM 1379 N N . ARG B 1 70 ? 46.841 11.372 21.511 1.00 22.01 70 ARG B N 1
ATOM 1380 C CA . ARG B 1 70 ? 45.552 11.346 22.186 1.00 26.18 70 ARG B CA 1
ATOM 1381 C C . ARG B 1 70 ? 44.460 11.416 21.148 1.00 23.67 70 ARG B C 1
ATOM 1382 O O . ARG B 1 70 ? 44.547 12.159 20.139 1.00 29.43 70 ARG B O 1
ATOM 1390 N N . GLU B 1 71 ? 43.493 10.562 21.335 1.00 24.57 71 GLU B N 1
ATOM 1391 C CA . GLU B 1 71 ? 42.358 10.470 20.432 1.00 25.66 71 GLU B CA 1
ATOM 1392 C C . GLU B 1 71 ? 41.044 11.035 20.883 1.00 25.43 71 GLU B C 1
ATOM 1393 O O . GLU B 1 71 ? 40.066 10.902 20.161 1.00 25.31 71 GLU B O 1
ATOM 1399 N N . ASP B 1 72 ? 40.990 11.610 22.078 1.00 19.81 72 ASP B N 1
ATOM 1400 C CA . ASP B 1 72 ? 39.763 12.175 22.584 1.00 15.98 72 ASP B CA 1
ATOM 1401 C C . ASP B 1 72 ? 39.666 13.707 22.324 1.00 16.34 72 ASP B C 1
ATOM 1402 O O . ASP B 1 72 ? 38.873 14.375 22.943 1.00 20.90 72 ASP B O 1
ATOM 1407 N N A LEU B 1 73 ? 40.507 14.272 21.443 0.50 16.04 73 LEU B N 1
ATOM 1408 N N B LEU B 1 73 ? 40.603 14.203 21.552 0.50 20.01 73 LEU B N 1
ATOM 1409 C CA A LEU B 1 73 ? 40.529 15.745 21.139 0.50 18.67 73 LEU B CA 1
ATOM 1410 C CA B LEU B 1 73 ? 40.486 15.533 21.030 0.50 22.51 73 LEU B CA 1
ATOM 1411 C C A LEU B 1 73 ? 40.043 16.127 19.719 0.50 17.87 73 LEU B C 1
ATOM 1412 C C B LEU B 1 73 ? 41.115 15.455 19.650 0.50 24.40 73 LEU B C 1
ATOM 1413 O O A LEU B 1 73 ? 40.438 15.453 18.769 0.50 17.97 73 LEU B O 1
ATOM 1414 O O B LEU B 1 73 ? 42.039 14.667 19.352 0.50 23.62 73 LEU B O 1
ATOM 1423 N N A VAL B 1 74 ? 39.232 17.184 19.541 0.50 15.48 74 VAL B N 1
ATOM 1424 N N B VAL B 1 74 ? 40.530 16.233 18.781 0.50 24.10 74 VAL B N 1
ATOM 1425 C CA A VAL B 1 74 ? 39.026 17.708 18.152 0.50 16.83 74 VAL B CA 1
ATOM 1426 C CA B VAL B 1 74 ? 40.896 16.182 17.408 0.50 21.03 74 VAL B CA 1
ATOM 1427 C C A VAL B 1 74 ? 40.318 18.358 17.683 0.50 14.99 74 VAL B C 1
ATOM 1428 C C B VAL B 1 74 ? 40.943 17.617 17.039 0.50 18.63 74 VAL B C 1
ATOM 1429 O O A VAL B 1 74 ? 41.187 18.687 18.495 0.50 12.99 74 VAL B O 1
ATOM 1430 O O B VAL B 1 74 ? 40.686 18.487 17.881 0.50 18.90 74 VAL B O 1
ATOM 1437 N N A GLY B 1 75 ? 40.468 18.550 16.370 0.50 10.29 75 GLY B N 1
ATOM 1438 N N B GLY B 1 75 ? 41.310 17.871 15.794 0.50 13.27 75 GLY B N 1
ATOM 1439 C CA A GLY B 1 75 ? 41.734 19.026 15.854 0.50 12.34 75 GLY B CA 1
ATOM 1440 C CA B GLY B 1 75 ? 41.103 19.180 15.228 0.50 14.46 75 GLY B CA 1
ATOM 1441 C C A GLY B 1 75 ? 42.201 20.345 16.442 0.50 13.85 75 GLY B C 1
ATOM 1442 C C B GLY B 1 75 ? 41.671 20.311 16.043 0.50 13.46 75 GLY B C 1
ATOM 1443 O O A GLY B 1 75 ? 43.367 20.474 16.842 0.50 14.39 75 GLY B O 1
ATOM 1444 O O B GLY B 1 75 ? 42.863 20.317 16.352 0.50 13.94 75 GLY B O 1
ATOM 1445 N N A GLU B 1 76 ? 41.292 21.319 16.483 0.50 17.05 76 GLU B N 1
ATOM 1446 N N B GLU B 1 76 ? 40.812 21.273 16.357 0.50 14.64 76 GLU B N 1
ATOM 1447 C CA A GLU B 1 76 ? 41.573 22.660 17.004 0.50 16.27 76 GLU B CA 1
ATOM 1448 C CA B GLU B 1 76 ? 41.231 22.510 17.003 0.50 15.01 76 GLU B CA 1
ATOM 1449 C C A GLU B 1 76 ? 42.040 22.575 18.466 0.50 14.45 76 GLU B C 1
ATOM 1450 C C B GLU B 1 76 ? 41.908 22.253 18.349 0.50 13.91 76 GLU B C 1
ATOM 1451 O O A GLU B 1 76 ? 42.968 23.291 18.889 0.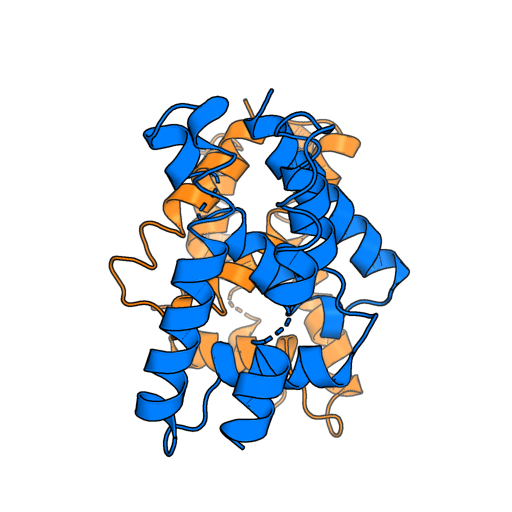50 12.06 76 GLU B O 1
ATOM 1452 O O B GLU B 1 76 ? 42.990 22.809 18.645 0.50 14.92 76 GLU B O 1
ATOM 1463 N N A GLU B 1 77 ? 41.436 21.671 19.230 0.50 15.27 77 GLU B N 1
ATOM 1464 N N B GLU B 1 77 ? 41.285 21.412 19.163 0.50 12.84 77 GLU B N 1
ATOM 1465 C CA A GLU B 1 77 ? 41.945 21.403 20.575 0.50 12.72 77 GLU B CA 1
ATOM 1466 C CA B GLU B 1 77 ? 41.756 21.227 20.537 0.50 14.24 77 GLU B CA 1
ATOM 1467 C C A GLU B 1 77 ? 43.308 20.717 20.484 0.50 12.29 77 GLU B C 1
ATOM 1468 C C B GLU B 1 77 ? 43.152 20.572 20.578 0.50 13.82 77 GLU B C 1
ATOM 1469 O O A GLU B 1 77 ? 44.238 21.082 21.210 0.50 10.97 77 GLU B O 1
ATOM 1470 O O B GLU B 1 77 ? 43.954 20.838 21.462 0.50 12.84 77 GLU B O 1
ATOM 1481 N N . LYS B 1 78 ? 43.435 19.716 19.603 1.00 11.94 78 LYS B N 1
ATOM 1482 C CA . LYS B 1 78 ? 44.739 19.061 19.484 1.00 14.02 78 LYS B CA 1
ATOM 1483 C C . LYS B 1 78 ? 45.807 20.097 19.056 1.00 13.63 78 LYS B C 1
ATOM 1484 O O . LYS B 1 78 ? 46.942 20.140 19.595 1.00 13.42 78 LYS B O 1
ATOM 1490 N N . LEU B 1 79 ? 45.452 20.934 18.105 1.00 13.08 79 LEU B N 1
ATOM 1491 C CA . LEU B 1 79 ? 46.402 21.970 17.668 1.00 12.58 79 LEU B CA 1
ATOM 1492 C C . LEU B 1 79 ? 46.720 22.986 18.803 1.00 10.83 79 LEU B C 1
ATOM 1493 O O . LEU B 1 79 ? 47.895 23.426 18.962 1.00 11.96 79 LEU B O 1
ATOM 1498 N N . GLN B 1 80 ? 45.705 23.391 19.563 1.00 10.87 80 GLN B N 1
ATOM 1499 C CA . GLN B 1 80 ? 45.938 24.275 20.714 1.00 9.99 80 GLN B CA 1
ATOM 1500 C C . GLN B 1 80 ? 46.911 23.611 21.654 1.00 12.20 80 GLN B C 1
ATOM 1501 O O . GLN B 1 80 ? 47.875 24.255 22.115 1.00 12.65 80 GLN B O 1
ATOM 1507 N N . SER B 1 81 ? 46.700 22.322 21.905 1.00 11.51 81 SER B N 1
ATOM 1508 C CA . SER B 1 81 ? 47.563 21.615 22.852 1.00 13.26 81 SER B CA 1
ATOM 1509 C C . SER B 1 81 ? 48.996 21.583 22.311 1.00 12.37 81 SER B C 1
ATOM 1510 O O . SER B 1 81 ? 49.946 21.766 23.069 1.00 14.09 81 SER B O 1
ATOM 1513 N N . ILE B 1 82 ? 49.167 21.307 21.016 1.00 12.29 82 ILE B N 1
ATOM 1514 C CA . ILE B 1 82 ? 50.490 21.273 20.430 1.00 12.85 82 ILE B CA 1
ATOM 1515 C C . ILE B 1 82 ? 51.152 22.647 20.513 1.00 14.81 82 ILE B C 1
ATOM 1516 O O . ILE B 1 82 ? 52.303 22.746 20.858 1.00 15.73 82 ILE B O 1
ATOM 1521 N N . PHE B 1 83 ? 50.415 23.696 20.199 1.00 14.53 83 PHE B N 1
ATOM 1522 C CA . PHE B 1 83 ? 50.958 25.056 20.217 1.00 11.22 83 PHE B CA 1
ATOM 1523 C C . PHE B 1 83 ? 51.424 25.392 21.620 1.00 12.49 83 PHE B C 1
ATOM 1524 O O . PHE B 1 83 ? 52.526 25.942 21.774 1.00 15.13 83 PHE B O 1
ATOM 1532 N N . PHE B 1 84 ? 50.651 25.021 22.651 1.00 13.21 84 PHE B N 1
ATOM 1533 C CA . PHE B 1 84 ? 51.085 25.348 23.991 1.00 12.26 84 PHE B CA 1
ATOM 1534 C C . PHE B 1 84 ? 52.287 24.516 24.453 1.00 17.09 84 PHE B C 1
ATOM 1535 O O . PHE B 1 84 ? 53.147 25.063 25.136 1.00 18.72 84 PHE B O 1
ATOM 1543 N N . VAL B 1 85 ? 52.420 23.252 24.035 1.00 16.75 85 VAL B N 1
ATOM 1544 C CA . VAL B 1 85 ? 53.672 22.508 24.309 1.00 18.83 85 VAL B CA 1
ATOM 1545 C C . VAL B 1 85 ? 54.861 23.157 23.648 1.00 21.25 85 VAL B C 1
ATOM 1546 O O . VAL B 1 85 ? 55.915 23.342 24.263 1.00 23.87 85 VAL B O 1
ATOM 1550 N N . ALA B 1 86 ? 54.711 23.500 22.372 1.00 17.50 86 ALA B N 1
ATOM 1551 C CA . ALA B 1 86 ? 55.838 24.088 21.646 1.00 17.97 86 ALA B CA 1
ATOM 1552 C C . ALA B 1 86 ? 56.264 25.435 22.200 1.00 20.87 86 ALA B C 1
ATOM 1553 O O . ALA B 1 86 ? 57.392 25.851 22.002 1.00 23.19 86 ALA B O 1
ATOM 1555 N N . THR B 1 87 ? 55.341 26.168 22.791 1.00 16.11 87 THR B N 1
ATOM 1556 C CA . THR B 1 87 ? 55.663 27.496 23.339 1.00 17.00 87 THR B CA 1
ATOM 1557 C C . THR B 1 87 ? 55.916 27.447 24.813 1.00 23.02 87 THR B C 1
ATOM 1558 O O . THR B 1 87 ? 55.954 28.506 25.452 1.00 25.18 87 THR B O 1
ATOM 1562 N N . ASP B 1 88 ? 56.026 26.257 25.404 1.00 24.49 88 ASP B N 1
ATOM 1563 C CA . ASP B 1 88 ? 56.233 26.295 26.850 1.00 29.04 88 ASP B CA 1
ATOM 1564 C C . ASP B 1 88 ? 57.752 26.397 27.025 1.00 37.08 88 ASP B C 1
ATOM 1565 O O . ASP B 1 88 ? 58.457 25.392 27.165 1.00 40.58 88 ASP B O 1
ATOM 1570 N N . PHE B 1 89 ? 58.203 27.646 27.189 1.00 35.58 89 PHE B N 1
ATOM 1571 C CA . PHE B 1 89 ? 59.622 28.009 27.098 1.00 31.32 89 PHE B CA 1
ATOM 1572 C C . PHE B 1 89 ? 60.220 28.023 28.472 1.00 42.14 89 PHE B C 1
ATOM 1573 O O . PHE B 1 89 ? 61.452 28.054 28.616 1.00 44.80 89 PHE B O 1
ATOM 1581 N N . SER B 1 90 ? 59.349 27.970 29.478 1.00 45.70 90 SER B N 1
ATOM 1582 C CA . SER B 1 90 ? 59.800 27.999 30.879 1.00 54.08 90 SER B CA 1
ATOM 1583 C C . SER B 1 90 ? 60.064 26.615 31.470 1.00 55.30 90 SER B C 1
ATOM 1584 O O . SER B 1 90 ? 60.650 26.496 32.558 1.00 56.17 90 SER B O 1
ATOM 1587 N N . SER B 1 91 ? 59.633 25.570 30.769 1.00 54.15 91 SER B N 1
ATOM 1588 C CA . SER B 1 91 ? 59.923 24.194 31.185 1.00 58.45 91 SER B CA 1
ATOM 1589 C C . SER B 1 91 ? 61.193 23.725 30.474 1.00 61.64 91 SER B C 1
ATOM 1590 O O . SER B 1 91 ? 61.286 23.789 29.242 1.00 63.50 91 SER B O 1
ATOM 1593 N N . ASN B 1 92 ? 62.155 23.244 31.251 1.00 57.67 92 ASN B N 1
ATOM 1594 C CA . ASN B 1 92 ? 63.493 22.985 30.744 1.00 59.64 92 ASN B CA 1
ATOM 1595 C C . ASN B 1 92 ? 64.010 24.230 30.016 1.00 56.64 92 ASN B C 1
ATOM 1596 O O . ASN B 1 92 ? 64.300 24.173 28.815 1.00 56.80 92 ASN B O 1
ATOM 1601 N N . PRO B 1 93 ? 64.117 25.363 30.737 1.00 53.55 93 PRO B N 1
ATOM 1602 C CA . PRO B 1 93 ? 64.492 26.623 30.085 1.00 59.03 93 PRO B CA 1
ATOM 1603 C C . PRO B 1 93 ? 65.850 26.561 29.389 1.00 63.10 93 PRO B C 1
ATOM 1604 O O . PRO B 1 93 ? 66.048 27.205 28.359 1.00 67.98 93 PRO B O 1
ATOM 1608 N N . ASP B 1 94 ? 66.777 25.787 29.939 1.00 66.87 94 ASP B N 1
ATOM 1609 C CA . ASP B 1 94 ? 68.077 25.637 29.301 1.00 65.24 94 ASP B CA 1
ATOM 1610 C C . ASP B 1 94 ? 67.960 24.830 28.015 1.00 62.22 94 ASP B C 1
ATOM 1611 O O . ASP B 1 94 ? 68.542 25.205 26.998 1.00 62.40 94 ASP B O 1
ATOM 1616 N N . GLU B 1 95 ? 67.216 23.727 28.062 1.00 57.52 95 GLU B N 1
ATOM 1617 C CA . GLU B 1 95 ? 66.935 22.952 26.860 1.00 57.07 95 GLU B CA 1
ATOM 1618 C C . GLU B 1 95 ? 66.379 23.895 25.804 1.00 51.56 95 GLU B C 1
ATOM 1619 O O . GLU B 1 95 ? 66.838 23.937 24.658 1.00 50.64 95 GLU B O 1
ATOM 1625 N N . LYS B 1 96 ? 65.397 24.678 26.221 1.00 50.37 96 LYS B N 1
ATOM 1626 C CA . LYS B 1 96 ? 64.738 25.616 25.330 1.00 51.50 96 LYS B CA 1
ATOM 1627 C C . LYS B 1 96 ? 65.685 26.673 24.780 1.00 51.76 96 LYS B C 1
ATOM 1628 O O . LYS B 1 96 ? 65.582 27.032 23.615 1.00 50.48 96 LYS B O 1
ATOM 1634 N N . LYS B 1 97 ? 66.615 27.163 25.599 1.00 53.98 97 LYS B N 1
ATOM 1635 C CA . LYS B 1 97 ? 67.564 28.172 25.117 1.00 58.60 97 LYS B CA 1
ATOM 1636 C C . LYS B 1 97 ? 68.556 27.560 24.132 1.00 55.85 97 LYS B C 1
ATOM 1637 O O . LYS B 1 97 ? 68.774 28.109 23.055 1.00 60.73 97 LYS B O 1
ATOM 1643 N N . PHE B 1 98 ? 69.150 26.429 24.511 1.00 58.21 98 PHE B N 1
ATOM 1644 C CA . PHE B 1 98 ? 70.098 25.699 23.664 1.00 56.76 98 PHE B CA 1
ATOM 1645 C C . PHE B 1 98 ? 69.490 25.494 22.297 1.00 59.98 98 PHE B C 1
ATOM 1646 O O . PHE B 1 98 ? 70.072 25.867 21.272 1.00 65.20 98 PHE B O 1
ATOM 1654 N N . PHE B 1 99 ? 68.299 24.905 22.304 1.00 55.66 99 PHE B N 1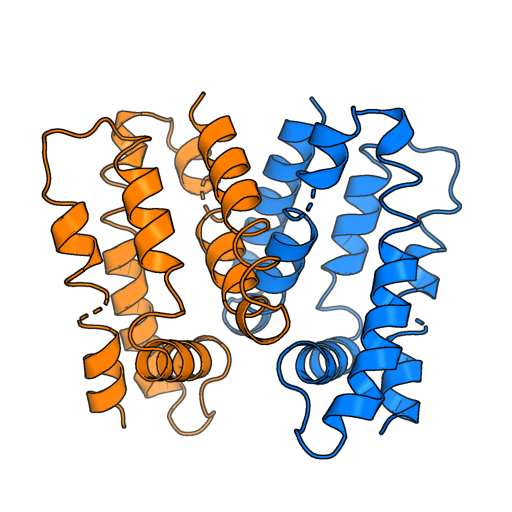
ATOM 1655 C CA . PHE B 1 99 ? 67.582 24.566 21.087 1.00 56.04 99 PHE B CA 1
ATOM 1656 C C . PHE B 1 99 ? 67.413 25.815 20.221 1.00 52.55 99 PHE B C 1
ATOM 1657 O O . PHE B 1 99 ? 67.634 25.795 19.013 1.00 51.60 99 PHE B O 1
ATOM 1665 N N . GLN B 1 100 ? 67.056 26.909 20.875 1.00 51.60 100 GLN B N 1
ATOM 1666 C CA . GLN B 1 100 ? 66.850 28.188 20.222 1.00 56.81 100 GLN B CA 1
ATOM 1667 C C . GLN B 1 100 ? 68.108 28.654 19.503 1.00 61.58 100 GLN B C 1
ATOM 1668 O O . GLN B 1 100 ? 68.056 29.128 18.371 1.00 63.71 100 GLN B O 1
ATOM 1674 N N . ARG B 1 101 ? 69.247 28.509 20.162 1.00 64.87 101 ARG B N 1
ATOM 1675 C CA . ARG B 1 101 ? 70.495 28.975 19.573 1.00 67.88 101 ARG B CA 1
ATOM 1676 C C . ARG B 1 101 ? 70.918 28.031 18.434 1.00 63.32 101 ARG B C 1
ATOM 1677 O O . ARG B 1 101 ? 71.359 28.489 17.379 1.00 66.81 101 ARG B O 1
ATOM 1685 N N . ALA B 1 102 ? 70.744 26.723 18.631 1.00 58.13 102 ALA B N 1
ATOM 1686 C CA . ALA B 1 102 ? 71.121 25.737 17.619 1.00 54.56 102 ALA B CA 1
ATOM 1687 C C . ALA B 1 102 ? 70.366 25.939 16.303 1.00 60.41 102 ALA B C 1
ATOM 1688 O O . ALA B 1 102 ? 70.906 25.673 15.222 1.00 59.81 102 ALA B O 1
ATOM 1690 N N . VAL B 1 103 ? 69.120 26.409 16.403 1.00 59.13 103 VAL B N 1
ATOM 1691 C CA . VAL B 1 103 ? 68.269 26.660 15.236 1.00 55.14 103 VAL B CA 1
ATOM 1692 C C . VAL B 1 103 ? 68.523 28.035 14.624 1.00 53.70 103 VAL B C 1
ATOM 1693 O O . VAL B 1 103 ? 68.839 28.143 13.446 1.00 55.85 103 VAL B O 1
ATOM 1697 N N . PHE B 1 104 ? 68.292 29.086 15.402 1.00 55.47 104 PHE B N 1
ATOM 1698 C CA . PHE B 1 104 ? 68.270 30.448 14.867 1.00 52.99 104 PHE B CA 1
ATOM 1699 C C . PHE B 1 104 ? 69.688 30.954 14.524 1.00 58.48 104 PHE B C 1
ATOM 1700 O O . PHE B 1 104 ? 69.876 31.738 13.586 1.00 57.36 104 PHE B O 1
ATOM 1708 N N . TYR B 1 105 ? 70.676 30.537 15.313 1.00 65.93 105 TYR B N 1
ATOM 1709 C CA . TYR B 1 105 ? 72.035 31.063 15.179 1.00 66.22 105 TYR B CA 1
ATOM 1710 C C . TYR B 1 105 ? 73.070 29.977 15.358 1.00 68.77 105 TYR B C 1
ATOM 1711 O O . TYR B 1 105 ? 73.819 29.979 16.332 1.00 69.48 105 TYR B O 1
ATOM 1720 N N . PRO B 1 106 ? 73.116 29.041 14.412 1.00 71.15 106 PRO B N 1
ATOM 1721 C CA . PRO B 1 106 ? 74.081 27.951 14.516 1.00 73.31 106 PRO B CA 1
ATOM 1722 C C . PRO B 1 106 ? 75.509 28.463 14.318 1.00 81.53 106 PRO B C 1
ATOM 1723 O O . PRO B 1 106 ? 75.694 29.457 13.603 1.00 83.53 106 PRO B O 1
ATOM 1727 N N . PRO B 1 107 ? 76.505 27.809 14.948 1.00 83.85 107 PRO B N 1
ATOM 1728 C CA . PRO B 1 107 ? 77.897 28.161 14.647 1.00 87.19 107 PRO B CA 1
ATOM 1729 C C . PRO B 1 107 ? 78.243 27.787 13.206 1.00 89.99 107 PRO B C 1
ATOM 1730 O O . PRO B 1 107 ? 77.919 26.667 12.804 1.00 92.97 107 PRO B O 1
ATOM 1734 N N . LYS B 1 108 ? 78.878 28.684 12.450 1.00 88.24 108 LYS B N 1
ATOM 1735 C CA . LYS B 1 108 ? 79.267 28.376 11.068 1.00 86.47 108 LYS B CA 1
ATOM 1736 C C . LYS B 1 108 ? 80.122 27.109 11.029 1.00 85.54 108 LYS B C 1
ATOM 1737 O O . LYS B 1 108 ? 80.095 26.362 10.051 1.00 86.92 108 LYS B O 1
ATOM 1739 N N . SER B 1 109 ? 80.860 26.874 12.113 1.00 83.05 109 SER B N 1
ATOM 1740 C CA . SER B 1 109 ? 81.660 25.667 12.293 1.00 82.55 109 SER B CA 1
ATOM 1741 C C . SER B 1 109 ? 80.835 24.391 12.125 1.00 87.12 109 SER B C 1
ATOM 1742 O O . SER B 1 109 ? 81.038 23.626 11.182 1.00 87.88 109 SER B O 1
ATOM 1744 N N . LEU B 1 110 ? 79.885 24.183 13.033 1.00 89.15 110 LEU B N 1
ATOM 1745 C CA . LEU B 1 110 ? 79.088 22.958 13.069 1.00 89.04 110 LEU B CA 1
ATOM 1746 C C . LEU B 1 110 ? 77.855 23.099 12.172 1.00 91.12 110 LEU B C 1
ATOM 1747 O O . LEU B 1 110 ? 76.988 22.222 12.161 1.00 92.23 110 LEU B O 1
ATOM 1749 N N . PHE B 1 111 ? 77.792 24.212 11.434 1.00 89.80 111 PHE B N 1
ATOM 1750 C CA . PHE B 1 111 ? 76.611 24.625 10.663 1.00 86.22 111 PHE B CA 1
ATOM 1751 C C . PHE B 1 111 ? 75.977 23.539 9.793 1.00 87.27 111 PHE B C 1
ATOM 1752 O O . PHE B 1 111 ? 74.768 23.336 9.859 1.00 87.75 111 PHE B O 1
ATOM 1754 N N . GLN B 1 112 ? 76.769 22.840 8.986 1.00 85.25 112 GLN B N 1
ATOM 1755 C CA . GLN B 1 112 ? 76.202 21.805 8.118 1.00 84.02 112 GLN B CA 1
ATOM 1756 C C . GLN B 1 112 ? 75.769 20.561 8.910 1.00 83.98 112 GLN B C 1
ATOM 1757 O O . GLN B 1 112 ? 74.901 19.806 8.462 1.00 81.97 112 GLN B O 1
ATOM 1759 N N . GLU B 1 113 ? 76.367 20.352 10.083 1.00 84.15 113 GLU B N 1
ATOM 1760 C CA . GLU B 1 113 ? 76.059 19.177 10.899 1.00 80.57 113 GLU B CA 1
ATOM 1761 C C . GLU B 1 113 ? 74.622 19.217 11.423 1.00 82.30 113 GLU B C 1
ATOM 1762 O O . GLU B 1 113 ? 73.854 18.270 11.236 1.00 85.61 113 GLU B O 1
ATOM 1764 N N . LEU B 1 114 ? 74.252 20.317 12.069 1.00 79.67 114 LEU B N 1
ATOM 1765 C CA . LEU B 1 114 ? 72.953 20.388 12.726 1.00 77.89 114 LEU B CA 1
ATOM 1766 C C . LEU B 1 114 ? 71.848 20.972 11.834 1.00 74.34 114 LEU B C 1
ATOM 1767 O O . LEU B 1 114 ? 70.701 21.077 12.265 1.00 70.99 114 LEU B O 1
ATOM 1772 N N . LYS B 1 115 ? 72.180 21.343 10.600 1.00 73.69 115 LYS B N 1
ATOM 1773 C CA . LYS B 1 115 ? 71.156 21.798 9.662 1.00 73.48 115 LYS B CA 1
ATOM 1774 C C . LYS B 1 115 ? 70.339 20.590 9.203 1.00 75.47 115 LYS B C 1
ATOM 1775 O O . LYS B 1 115 ? 69.121 20.677 8.988 1.00 74.54 115 LYS B O 1
ATOM 1781 N N . GLU B 1 116 ? 71.012 19.452 9.074 1.00 75.67 116 GLU B N 1
ATOM 1782 C CA . GLU B 1 116 ? 70.351 18.251 8.589 1.00 77.26 116 GLU B CA 1
ATOM 1783 C C . GLU B 1 116 ? 69.418 17.680 9.648 1.00 73.55 116 GLU B C 1
ATOM 1784 O O . GLU B 1 116 ? 68.346 17.172 9.315 1.00 77.23 116 GLU B O 1
ATOM 1790 N N . GLU B 1 117 ? 69.811 17.759 10.917 1.00 66.17 117 GLU B N 1
ATOM 1791 C CA . GLU B 1 117 ? 68.947 17.235 11.970 1.00 65.38 117 GLU B CA 1
ATOM 1792 C C . GLU B 1 117 ? 67.990 18.289 12.528 1.00 57.26 117 GLU B C 1
ATOM 1793 O O . GLU B 1 117 ? 67.089 17.970 13.288 1.00 56.03 117 GLU B O 1
ATOM 1799 N N . THR B 1 118 ? 68.189 19.540 12.150 1.00 54.38 118 THR B N 1
ATOM 1800 C CA . THR B 1 118 ? 67.176 20.549 12.398 1.00 56.95 118 THR B CA 1
ATOM 1801 C C . THR B 1 118 ? 66.059 20.263 11.410 1.00 59.14 118 THR B C 1
ATOM 1802 O O . THR B 1 118 ? 64.885 20.238 11.767 1.00 58.97 118 THR B O 1
ATOM 1806 N N . LYS B 1 119 ? 66.455 19.997 10.171 1.00 59.45 119 LYS B N 1
ATOM 1807 C CA . LYS B 1 119 ? 65.532 19.595 9.121 1.00 57.35 119 LYS B CA 1
ATOM 1808 C C . LYS B 1 119 ? 64.751 18.334 9.527 1.00 58.10 119 LYS B C 1
ATOM 1809 O O . LYS B 1 119 ? 63.557 18.204 9.223 1.00 56.79 119 LYS B O 1
ATOM 1815 N N . THR B 1 120 ? 65.417 17.416 10.228 1.00 55.65 120 THR B N 1
ATOM 1816 C CA . THR B 1 120 ? 64.758 16.204 10.702 1.00 55.41 120 THR B CA 1
ATOM 1817 C C . THR B 1 120 ? 63.681 16.503 11.737 1.00 54.19 120 THR B C 1
ATOM 1818 O O . THR B 1 120 ? 62.593 15.946 11.650 1.00 55.95 120 THR B O 1
ATOM 1822 N N . TYR B 1 121 ? 63.976 17.377 12.700 1.00 51.60 121 TYR B N 1
ATOM 1823 C CA . TYR B 1 121 ? 62.996 17.768 13.717 1.00 50.28 121 TYR B CA 1
ATOM 1824 C C . TYR B 1 121 ? 61.793 18.459 13.064 1.00 45.76 121 TYR B C 1
ATOM 1825 O O . TYR B 1 121 ? 60.653 18.226 13.434 1.00 48.11 121 TYR B O 1
ATOM 1834 N N . GLU B 1 122 ? 62.072 19.312 12.089 1.00 49.62 122 GLU B N 1
ATOM 1835 C CA . GLU B 1 122 ? 61.041 19.991 11.320 1.00 45.15 122 GLU B CA 1
ATOM 1836 C C . GLU B 1 122 ? 60.108 19.007 10.622 1.00 45.57 122 GLU B C 1
ATOM 1837 O O . GLU B 1 122 ? 58.879 19.130 10.725 1.00 45.86 122 GLU B O 1
ATOM 1843 N N . GLN B 1 123 ? 60.682 18.033 9.920 1.00 45.67 123 GLN B N 1
ATOM 1844 C CA . GLN B 1 123 ? 59.886 17.082 9.146 1.00 40.91 123 GLN B CA 1
ATOM 1845 C C . GLN B 1 123 ? 58.969 16.330 10.101 1.00 37.26 123 GLN B C 1
ATOM 1846 O O . GLN B 1 123 ? 57.806 16.097 9.804 1.00 37.10 123 GLN B O 1
ATOM 1852 N N . LEU B 1 124 ? 59.468 16.009 11.280 1.00 35.59 124 LEU B N 1
ATOM 1853 C CA . LEU B 1 124 ? 58.632 15.280 12.219 1.00 34.70 124 LEU B CA 1
ATOM 1854 C C . LEU B 1 124 ? 57.541 16.152 12.831 1.00 33.19 124 LEU B C 1
ATOM 1855 O O . LEU B 1 124 ? 56.441 15.656 13.102 1.00 35.16 124 LEU B O 1
ATOM 1860 N N . THR B 1 125 ? 57.798 17.437 13.047 1.00 31.62 125 THR B N 1
ATOM 1861 C CA . THR B 1 125 ? 56.775 18.315 13.638 1.00 29.77 125 THR B CA 1
ATOM 1862 C C . THR B 1 125 ? 55.723 18.578 12.579 1.00 28.56 125 THR B C 1
ATOM 1863 O O . THR B 1 125 ? 54.525 18.612 12.840 1.00 24.91 125 THR B O 1
ATOM 1867 N N . ASN B 1 126 ? 56.195 18.748 11.356 1.00 25.01 126 ASN B N 1
ATOM 1868 C CA . ASN B 1 126 ? 55.297 18.930 10.233 1.00 23.98 126 ASN B CA 1
ATOM 1869 C C . ASN B 1 126 ? 54.297 17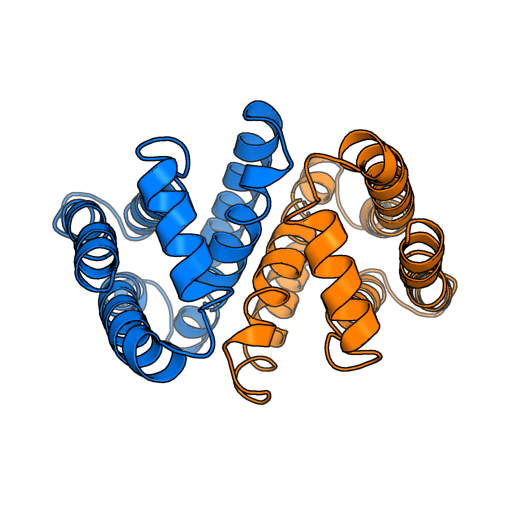.799 10.044 1.00 24.13 126 ASN B C 1
ATOM 1870 O O . ASN B 1 126 ? 53.162 18.072 9.714 1.00 23.31 126 ASN B O 1
ATOM 1875 N N A ARG B 1 127 ? 54.725 16.540 10.196 0.50 25.06 127 ARG B N 1
ATOM 1876 N N B ARG B 1 127 ? 54.731 16.554 10.231 0.50 24.99 127 ARG B N 1
ATOM 1877 C CA A ARG B 1 127 ? 53.812 15.401 10.075 0.50 26.38 127 ARG B CA 1
ATOM 1878 C CA B ARG B 1 127 ? 53.857 15.405 10.071 0.50 26.17 127 ARG B CA 1
ATOM 1879 C C A ARG B 1 127 ? 52.664 15.546 11.084 0.50 24.74 127 ARG B C 1
ATOM 1880 C C B ARG B 1 127 ? 52.713 15.434 11.108 0.50 24.75 127 ARG B C 1
ATOM 1881 O O A ARG B 1 127 ? 51.479 15.380 10.748 0.50 22.94 127 ARG B O 1
ATOM 1882 O O B ARG B 1 127 ? 51.573 15.070 10.811 0.50 23.62 127 ARG B O 1
ATOM 1897 N N . ILE B 1 128 ? 53.008 15.897 12.315 1.00 21.83 128 ILE B N 1
ATOM 1898 C CA . ILE B 1 128 ? 51.980 15.998 13.371 1.00 26.01 128 ILE B CA 1
ATOM 1899 C C . ILE B 1 128 ? 50.984 17.103 12.993 1.00 24.37 128 ILE B C 1
ATOM 1900 O O . ILE B 1 128 ? 49.775 16.890 13.033 1.00 23.40 128 ILE B O 1
ATOM 1905 N N . LEU B 1 129 ? 51.484 18.274 12.590 1.00 19.21 129 LEU B N 1
ATOM 1906 C CA . LEU B 1 129 ? 50.581 19.361 12.183 1.00 18.91 129 LEU B CA 1
ATOM 1907 C C . LEU B 1 129 ? 49.722 18.964 10.962 1.00 18.22 129 LEU B C 1
ATOM 1908 O O . LEU B 1 129 ? 48.491 19.159 10.975 1.00 18.58 129 LEU B O 1
ATOM 1913 N N A ARG B 1 130 ? 50.349 18.381 9.940 0.50 16.56 130 ARG B N 1
ATOM 1914 N N B ARG B 1 130 ? 50.361 18.403 9.929 0.50 17.47 130 ARG B N 1
ATOM 1915 C CA A ARG B 1 130 ? 49.636 18.085 8.703 0.50 17.61 130 ARG B CA 1
ATOM 1916 C CA B ARG B 1 130 ? 49.647 18.063 8.701 0.50 18.49 130 ARG B CA 1
ATOM 1917 C C A ARG B 1 130 ? 48.572 17.018 8.908 0.50 18.89 130 ARG B C 1
ATOM 1918 C C B ARG B 1 130 ? 48.543 17.068 8.982 0.50 19.62 130 ARG B C 1
ATOM 1919 O O A ARG B 1 130 ? 47.482 17.119 8.353 0.50 18.63 130 ARG B O 1
ATOM 1920 O O B ARG B 1 130 ? 47.397 17.276 8.564 0.50 19.80 130 ARG B O 1
ATOM 1935 N N . GLU B 1 131 ? 48.881 15.987 9.693 1.00 19.47 131 GLU B N 1
ATOM 1936 C CA . GLU B 1 131 ? 47.910 14.923 9.926 1.00 25.33 131 GLU B CA 1
ATOM 1937 C C . GLU B 1 131 ? 46.683 15.431 10.680 1.00 24.99 131 GLU B C 1
ATOM 1938 O O . GLU B 1 131 ? 45.562 14.949 10.449 1.00 25.96 131 GLU B O 1
ATOM 1944 N N . THR B 1 132 ? 46.880 16.427 11.533 1.00 22.07 132 THR B N 1
ATOM 1945 C CA . THR B 1 132 ? 45.734 17.067 12.222 1.00 20.60 132 THR B CA 1
ATOM 1946 C C . THR B 1 132 ? 44.982 18.061 11.334 1.00 19.13 132 THR B C 1
ATOM 1947 O O . THR B 1 132 ? 43.741 17.997 11.176 1.00 22.76 132 THR B O 1
ATOM 1951 N N . LEU B 1 133 ? 45.733 18.948 10.702 1.00 16.53 133 LEU B N 1
ATOM 1952 C CA . LEU B 1 133 ? 45.151 19.981 9.837 1.00 13.98 133 LEU B CA 1
ATOM 1953 C C . LEU B 1 133 ? 44.378 19.398 8.649 1.00 15.92 133 LEU B C 1
ATOM 1954 O O . LEU B 1 133 ? 43.340 19.946 8.283 1.00 16.26 133 LEU B O 1
ATOM 1959 N N . GLU B 1 134 ? 44.879 18.308 8.036 1.00 14.00 134 GLU B N 1
ATOM 1960 C CA . GLU B 1 134 ? 44.337 17.898 6.735 1.00 19.01 134 GLU B CA 1
ATOM 1961 C C . GLU B 1 134 ? 42.928 17.377 6.961 1.00 23.14 134 GLU B C 1
ATOM 1962 O O . GLU B 1 134 ? 42.121 17.318 6.045 1.00 22.19 134 GLU B O 1
ATOM 1968 N N . LYS B 1 135 ? 42.607 17.025 8.199 1.00 20.82 135 LYS B N 1
ATOM 1969 C CA . LYS B 1 135 ? 41.262 16.538 8.456 1.00 24.74 135 LYS B CA 1
ATOM 1970 C C . LYS B 1 135 ? 40.256 17.668 8.565 1.00 25.81 135 LYS B C 1
ATOM 1971 O O . LYS B 1 135 ? 39.048 17.407 8.504 1.00 28.01 135 LYS B O 1
ATOM 1977 N N . ILE B 1 136 ? 40.708 18.839 8.979 1.00 19.78 136 ILE B N 1
ATOM 1978 C CA . ILE B 1 136 ? 39.791 19.983 9.113 1.00 22.74 136 ILE B CA 1
ATOM 1979 C C . ILE B 1 136 ? 39.852 21.196 8.173 1.00 17.67 136 ILE B C 1
ATOM 1980 O O . ILE B 1 136 ? 38.898 21.996 8.115 1.00 19.14 136 ILE B O 1
ATOM 1985 N N . VAL B 1 137 ? 40.914 21.346 7.396 1.00 16.06 137 VAL B N 1
ATOM 1986 C CA . VAL B 1 137 ? 40.989 22.473 6.439 1.00 16.66 137 VAL B CA 1
ATOM 1987 C C . VAL B 1 137 ? 41.590 21.990 5.125 1.00 16.99 137 VAL B C 1
ATOM 1988 O O . VAL B 1 137 ? 42.189 20.904 5.077 1.00 16.77 137 VAL B O 1
ATOM 1992 N N . SER B 1 138 ? 41.442 22.805 4.080 1.00 16.10 138 SER B N 1
ATOM 1993 C CA . SER B 1 138 ? 41.985 22.544 2.743 1.00 16.03 138 SER B CA 1
ATOM 1994 C C . SER B 1 138 ? 43.507 22.632 2.726 1.00 17.19 138 SER B C 1
ATOM 1995 O O . SER B 1 138 ? 44.104 23.238 3.630 1.00 14.60 138 SER B O 1
ATOM 1998 N N . GLU B 1 139 ? 44.127 22.098 1.674 1.00 13.35 139 GLU B N 1
ATOM 1999 C CA . GLU B 1 139 ? 45.577 22.182 1.525 1.00 12.45 139 GLU B CA 1
ATOM 2000 C C . GLU B 1 139 ? 46.085 23.649 1.552 1.00 10.50 139 GLU B C 1
ATOM 2001 O O . GLU B 1 139 ? 47.055 23.931 2.280 1.00 13.05 139 GLU B O 1
ATOM 2007 N N . GLU B 1 140 ? 45.440 24.573 0.821 1.00 10.95 140 GLU B N 1
ATOM 2008 C CA . GLU B 1 140 ? 45.945 25.955 0.776 1.00 11.25 140 GLU B CA 1
ATOM 2009 C C . GLU B 1 140 ? 45.838 26.578 2.169 1.00 13.13 140 GLU B C 1
ATOM 2010 O O . GLU B 1 140 ? 46.777 27.328 2.575 1.00 12.77 140 GLU B O 1
ATOM 2016 N N . ALA B 1 141 ? 44.779 26.250 2.918 1.00 10.96 141 ALA B N 1
ATOM 2017 C CA . ALA B 1 141 ? 44.636 26.787 4.293 1.00 10.32 141 ALA B CA 1
ATOM 2018 C C . ALA B 1 141 ? 45.652 26.150 5.255 1.00 13.15 141 ALA B C 1
ATOM 2019 O O . ALA B 1 141 ? 46.239 26.824 6.114 1.00 12.32 141 ALA B O 1
ATOM 2021 N N . LEU B 1 142 ? 45.902 24.859 5.067 1.00 11.21 142 LEU B N 1
ATOM 2022 C CA . LEU B 1 142 ? 46.863 24.071 5.856 1.00 12.26 142 LEU B CA 1
ATOM 2023 C C . LEU B 1 142 ? 48.269 24.699 5.723 1.00 13.45 142 LEU B C 1
ATOM 2024 O O . LEU B 1 142 ? 48.997 24.855 6.733 1.00 12.07 142 LEU B O 1
ATOM 2029 N N . VAL B 1 143 ? 48.693 24.992 4.488 1.00 10.62 143 VAL B N 1
ATOM 2030 C CA . VAL B 1 143 ? 50.070 25.505 4.269 1.00 12.98 143 VAL B CA 1
ATOM 2031 C C . VAL B 1 143 ? 50.195 26.865 4.970 1.00 14.59 143 VAL B C 1
ATOM 2032 O O . VAL B 1 143 ? 51.235 27.146 5.626 1.00 12.08 143 VAL B O 1
ATOM 2036 N N . ARG B 1 144 ? 49.164 27.711 4.825 1.00 11.33 144 ARG B N 1
ATOM 2037 C CA . ARG B 1 144 ? 49.202 29.055 5.406 1.00 11.55 144 ARG B CA 1
ATOM 2038 C C . ARG B 1 144 ? 49.254 28.949 6.928 1.00 11.45 144 ARG B C 1
ATOM 2039 O O . ARG B 1 144 ? 50.056 29.669 7.581 1.00 9.90 144 ARG B O 1
ATOM 2047 N N . TRP B 1 145 ? 48.454 28.020 7.458 1.00 11.45 145 TRP B N 1
ATOM 2048 C CA . TRP B 1 145 ? 48.376 27.821 8.930 1.00 10.43 145 TRP B CA 1
ATOM 2049 C C . TRP B 1 145 ? 49.753 27.390 9.440 1.00 13.52 145 TRP B C 1
ATOM 2050 O O . TRP B 1 145 ? 50.248 27.923 10.441 1.00 11.66 145 TRP B O 1
ATOM 2069 N N . HIS B 1 147 ? 52.723 27.867 8.087 1.00 12.48 147 HIS B N 1
ATOM 2070 C CA . HIS B 1 147 ? 53.682 28.951 8.007 1.00 11.54 147 HIS B CA 1
ATOM 2071 C C . HIS B 1 147 ? 53.524 29.875 9.207 1.00 14.05 147 HIS B C 1
ATOM 2072 O O . HIS B 1 147 ? 54.502 30.272 9.848 1.00 12.52 147 HIS B O 1
ATOM 2079 N N A VAL B 1 148 ? 52.282 30.221 9.506 0.50 10.79 148 VAL B N 1
ATOM 2080 N N B VAL B 1 148 ? 52.301 30.248 9.554 0.50 11.34 148 VAL B N 1
ATOM 2081 C CA A VAL B 1 148 ? 52.021 31.148 10.602 0.50 11.30 148 VAL B CA 1
ATOM 2082 C CA B VAL B 1 148 ? 52.187 31.202 10.661 0.50 11.70 148 VAL B CA 1
ATOM 2083 C C A VAL B 1 148 ? 52.358 30.526 11.978 0.50 11.86 148 VAL B C 1
ATOM 2084 C C B VAL B 1 148 ? 52.332 30.535 12.049 0.50 13.93 148 VAL B C 1
ATOM 2085 O O A VAL B 1 148 ? 52.938 31.214 12.836 0.50 7.00 148 VAL B O 1
ATOM 2086 O O B VAL B 1 148 ? 52.728 31.201 13.004 0.50 12.52 148 VAL B O 1
ATOM 2093 N N . PHE B 1 149 ? 52.043 29.241 12.160 1.00 12.09 149 PHE B N 1
ATOM 2094 C CA . PHE B 1 149 ? 52.353 28.494 13.388 1.00 11.70 149 PHE B CA 1
ATOM 2095 C C . PHE B 1 149 ? 53.844 28.668 13.683 1.00 12.22 149 PHE B C 1
ATOM 2096 O O . PHE B 1 149 ? 54.232 29.055 14.803 1.00 11.45 149 PHE B O 1
ATOM 2104 N N . TYR B 1 150 ? 54.692 28.414 12.683 1.00 11.92 150 TYR B N 1
ATOM 2105 C CA . TYR B 1 150 ? 56.149 28.498 12.932 1.00 17.22 150 TYR B CA 1
ATOM 2106 C C . TYR B 1 150 ? 56.652 29.919 13.161 1.00 16.52 150 TYR B C 1
ATOM 2107 O O . TYR B 1 150 ? 57.528 30.138 14.010 1.00 16.51 150 TYR B O 1
ATOM 2116 N N . ALA B 1 151 ? 56.142 30.884 12.418 1.00 14.03 151 ALA B N 1
ATOM 2117 C CA . ALA B 1 151 ? 56.495 32.273 12.651 1.00 11.88 151 ALA B CA 1
ATOM 2118 C C . ALA B 1 151 ? 56.086 32.724 14.072 1.00 14.11 151 ALA B C 1
ATOM 2119 O O . ALA B 1 151 ? 56.875 33.373 14.742 1.00 17.10 151 ALA B O 1
ATOM 2121 N N . LEU B 1 152 ? 54.887 32.355 14.535 1.00 13.50 152 LEU B N 1
ATOM 2122 C CA . LEU B 1 152 ? 54.451 32.733 15.891 1.00 13.15 152 LEU B CA 1
ATOM 2123 C C . LEU B 1 152 ? 55.315 32.025 16.936 1.00 18.37 152 LEU B C 1
ATOM 2124 O O . LEU B 1 152 ? 55.733 32.623 17.941 1.00 16.55 152 LEU B O 1
ATOM 2129 N N . LEU B 1 153 ? 55.576 30.745 16.717 1.00 13.35 153 LEU B N 1
ATOM 2130 C CA . LEU B 1 153 ? 56.446 29.994 17.627 1.00 16.70 153 LEU B CA 1
ATOM 2131 C C . LEU B 1 153 ? 57.845 30.653 17.760 1.00 16.76 153 LEU B C 1
ATOM 2132 O O . LEU B 1 153 ? 58.381 30.865 18.867 1.00 17.50 153 LEU B O 1
ATOM 2137 N N . ASP B 1 154 ? 58.442 30.973 16.621 1.00 18.32 154 ASP B N 1
ATOM 2138 C CA . ASP B 1 154 ? 59.771 31.582 16.597 1.00 19.05 154 ASP B CA 1
ATOM 2139 C C . ASP B 1 154 ? 59.765 32.984 17.230 1.00 16.62 154 ASP B C 1
ATOM 2140 O O . ASP B 1 154 ? 60.672 33.348 17.980 1.00 19.93 154 ASP B O 1
ATOM 2145 N N . GLY B 1 155 ? 58.745 33.772 16.920 1.00 16.58 155 GLY B N 1
ATOM 2146 C CA . GLY B 1 155 ? 58.639 35.116 17.474 1.00 14.60 155 GLY B CA 1
ATOM 2147 C C . GLY B 1 155 ? 58.419 35.067 18.961 1.00 17.99 155 GLY B C 1
ATOM 2148 O O . GLY B 1 155 ? 59.057 35.827 19.703 1.00 18.76 155 GLY B O 1
ATOM 2149 N N . LEU B 1 156 ? 57.536 34.173 19.416 1.00 14.89 156 LEU B N 1
ATOM 2150 C CA . LEU B 1 156 ? 57.316 34.040 20.848 1.00 18.74 156 LEU B CA 1
ATOM 2151 C C . LEU B 1 156 ? 58.589 33.574 21.544 1.00 20.42 156 LEU B C 1
ATOM 2152 O O . LEU B 1 156 ? 58.863 33.966 22.694 1.00 20.32 156 LEU B O 1
ATOM 2157 N N . SER B 1 157 ? 59.380 32.760 20.854 1.00 21.14 157 SER B N 1
ATOM 2158 C CA . SER B 1 157 ? 60.562 32.194 21.479 1.00 23.70 157 SER B CA 1
ATOM 2159 C C . SER B 1 157 ? 61.560 33.284 21.831 1.00 25.57 157 SER B C 1
ATOM 2160 O O . SER B 1 157 ? 62.179 33.289 22.907 1.00 27.24 157 SER B O 1
ATOM 2163 N N A VAL B 1 158 ? 61.723 34.193 20.895 0.50 23.66 158 VAL B N 1
ATOM 2164 N N B VAL B 1 158 ? 61.741 34.237 20.927 0.50 23.04 158 VAL B N 1
ATOM 2165 C CA A VAL B 1 158 ? 62.569 35.328 21.106 0.50 27.77 158 VAL B CA 1
ATOM 2166 C CA B VAL B 1 158 ? 62.653 35.341 21.201 0.50 24.25 158 VAL B CA 1
ATOM 2167 C C A VAL B 1 158 ? 61.950 36.248 22.152 0.50 27.04 158 VAL B C 1
ATOM 2168 C C B VAL B 1 158 ? 61.995 36.450 22.033 0.50 25.93 158 VAL B C 1
ATOM 2169 O O A VAL B 1 158 ? 62.617 36.639 23.098 0.50 26.07 158 VAL B O 1
ATOM 2170 O O B VAL B 1 158 ? 62.688 37.182 22.725 0.50 23.88 158 VAL B O 1
ATOM 2177 N N . GLU B 1 159 ? 60.670 36.575 21.994 1.00 24.22 159 GLU B N 1
ATOM 2178 C CA . GLU B 1 159 ? 59.993 37.490 22.923 1.00 20.67 159 GLU B CA 1
ATOM 2179 C C . GLU B 1 159 ? 60.062 36.992 24.368 1.00 23.18 159 GLU B C 1
ATOM 2180 O O . GLU B 1 159 ? 60.065 37.798 25.312 1.00 24.52 159 GLU B O 1
ATOM 2186 N N . HIS B 1 160 ? 60.122 35.677 24.553 1.00 23.27 160 HIS B N 1
ATOM 2187 C CA . HIS B 1 160 ? 60.163 35.114 25.893 1.00 23.33 160 HIS B CA 1
ATOM 2188 C C . HIS B 1 160 ? 61.363 35.672 26.661 1.00 27.78 160 HIS B C 1
ATOM 2189 O O . HIS B 1 160 ? 61.329 35.877 27.892 1.00 32.17 160 HIS B O 1
ATOM 2196 N N . GLY B 1 161 ? 62.440 35.907 25.930 1.00 29.51 161 GLY B N 1
ATOM 2197 C CA . GLY B 1 161 ? 63.649 36.446 26.533 1.00 32.61 161 GLY B CA 1
ATOM 2198 C C . GLY B 1 161 ? 63.599 37.900 26.972 1.00 35.91 161 GLY B C 1
ATOM 2199 O O . GLY B 1 161 ? 64.371 38.306 27.820 1.00 43.20 161 GLY B O 1
ATOM 2200 N N . ILE B 1 162 ? 62.838 38.736 26.290 1.00 32.36 162 ILE B N 1
ATOM 2201 C CA . ILE B 1 162 ? 62.760 40.144 26.685 1.00 36.59 162 ILE B CA 1
ATOM 2202 C C . ILE B 1 162 ? 61.490 40.645 27.399 1.00 36.47 162 ILE B C 1
ATOM 2203 O O . ILE B 1 162 ? 61.403 41.811 27.758 1.00 42.36 162 ILE B O 1
ATOM 2208 N N . TYR B 1 163 ? 60.498 39.795 27.580 1.00 36.47 163 TYR B N 1
ATOM 2209 C CA . TYR B 1 163 ? 59.298 40.232 28.271 1.00 34.64 163 TYR B CA 1
ATOM 2210 C C . TYR B 1 163 ? 59.202 39.477 29.541 1.00 34.03 163 TYR B C 1
ATOM 2211 O O . TYR B 1 163 ? 59.686 38.361 29.594 1.00 35.68 163 TYR B O 1
ATOM 2220 N N . ASP B 1 164 ? 58.535 40.042 30.547 1.00 37.31 164 ASP B N 1
ATOM 2221 C CA . ASP B 1 164 ? 58.284 39.275 31.760 1.00 42.09 164 ASP B CA 1
ATOM 2222 C C . ASP B 1 164 ? 57.208 38.227 31.508 1.00 34.84 164 ASP B C 1
ATOM 2223 O O . ASP B 1 164 ? 56.582 38.171 30.443 1.00 32.03 164 ASP B O 1
ATOM 2228 N N . GLU B 1 165 ? 56.980 37.411 32.516 1.00 33.04 165 GLU B N 1
ATOM 2229 C CA . GLU B 1 165 ? 56.169 36.218 32.340 1.00 32.64 165 GLU B CA 1
ATOM 2230 C C . GLU B 1 165 ? 54.735 36.609 32.018 1.00 32.14 165 GLU B C 1
ATOM 2231 O O . GLU B 1 165 ? 54.124 36.020 31.155 1.00 28.32 165 GLU B O 1
ATOM 2237 N N . THR B 1 166 ? 54.207 37.621 32.697 1.00 30.12 166 THR B N 1
ATOM 2238 C CA . THR B 1 166 ? 52.806 38.021 32.494 1.00 27.26 166 THR B CA 1
ATOM 2239 C C . THR B 1 166 ? 52.571 38.556 31.062 1.00 25.37 166 THR B C 1
ATOM 2240 O O . THR B 1 166 ? 51.606 38.194 30.378 1.00 23.93 166 THR B O 1
ATOM 2244 N N A GLU B 1 167 ? 53.460 39.432 30.611 0.50 25.60 167 GLU B N 1
ATOM 2245 N N B GLU B 1 167 ? 53.483 39.407 30.607 0.50 25.69 167 GLU B N 1
ATOM 2246 C CA A GLU B 1 167 ? 53.336 39.960 29.266 0.50 25.59 167 GLU B CA 1
ATOM 2247 C CA B GLU B 1 167 ? 53.381 39.980 29.274 0.50 25.31 167 GLU B CA 1
ATOM 2248 C C A GLU B 1 167 ? 53.482 38.826 28.246 0.50 23.86 167 GLU B C 1
ATOM 2249 C C B GLU B 1 167 ? 53.584 38.916 28.188 0.50 23.55 167 GLU B C 1
ATOM 2250 O O A GLU B 1 167 ? 52.680 38.705 27.307 0.50 21.89 167 GLU B O 1
ATOM 2251 O O B GLU B 1 167 ? 52.924 38.934 27.146 0.50 22.22 167 GLU B O 1
ATOM 2262 N N . PHE B 1 168 ? 54.492 37.985 28.446 1.00 23.03 168 PHE B N 1
ATOM 2263 C CA . PHE B 1 168 ? 54.705 36.846 27.556 1.00 19.07 168 PHE B CA 1
ATOM 2264 C C . PHE B 1 168 ? 53.438 36.009 27.394 1.00 19.10 168 PHE B C 1
ATOM 2265 O O . PHE B 1 168 ? 53.045 35.664 26.260 1.00 16.78 168 PHE B O 1
ATOM 2273 N N . GLU B 1 169 ? 52.768 35.729 28.509 1.00 18.33 169 GLU B N 1
ATOM 2274 C CA . GLU B 1 169 ? 51.612 34.853 28.445 1.00 17.77 169 GLU B CA 1
ATOM 2275 C C . GLU B 1 169 ? 50.471 35.514 27.673 1.00 16.55 169 GLU B C 1
ATOM 2276 O O . GLU B 1 169 ? 49.707 34.816 26.965 1.00 17.10 169 GLU B O 1
ATOM 2282 N N . LEU B 1 170 ? 50.326 36.834 27.816 1.00 16.46 170 LEU B N 1
ATOM 2283 C CA . LEU B 1 170 ? 49.282 37.557 27.057 1.00 15.82 170 LEU B CA 1
ATOM 2284 C C . LEU B 1 170 ? 49.545 37.429 25.554 1.00 14.68 170 LEU B C 1
ATOM 2285 O O . LEU B 1 170 ? 48.630 37.189 24.747 1.00 14.13 170 LEU B O 1
ATOM 2290 N N A ARG B 1 171 ? 50.806 37.614 25.181 0.50 12.33 171 ARG B N 1
ATOM 2291 N N B ARG B 1 171 ? 50.795 37.551 25.150 0.50 12.40 171 ARG B N 1
ATOM 2292 C CA A ARG B 1 171 ? 51.231 37.493 23.782 0.50 12.65 171 ARG B CA 1
ATOM 2293 C CA B ARG B 1 171 ? 51.107 37.473 23.722 0.50 13.18 171 ARG B CA 1
ATOM 2294 C C A ARG B 1 171 ? 50.958 36.091 23.260 0.50 13.82 171 ARG B C 1
ATOM 2295 C C B ARG B 1 171 ? 51.046 36.047 23.200 0.50 14.61 171 ARG B C 1
ATOM 2296 O O A ARG B 1 171 ? 50.489 35.931 22.128 0.50 14.01 171 ARG B O 1
ATOM 2297 O O B ARG B 1 171 ? 50.812 35.818 22.012 0.50 12.20 171 ARG B O 1
ATOM 2312 N N . ARG B 1 172 ? 51.270 35.087 24.087 1.00 14.53 172 ARG B N 1
ATOM 2313 C CA . ARG B 1 172 ? 51.127 33.694 23.723 1.00 14.57 172 ARG B CA 1
ATOM 2314 C C . ARG B 1 172 ? 49.645 33.383 23.472 1.00 14.13 172 ARG B C 1
ATOM 2315 O O . ARG B 1 172 ? 49.282 32.694 22.494 1.00 12.07 172 ARG B O 1
ATOM 2323 N N . LYS B 1 173 ? 48.776 33.913 24.317 1.00 13.03 173 LYS B N 1
ATOM 2324 C CA . LYS B 1 173 ? 47.330 33.764 24.135 1.00 13.10 173 LYS B CA 1
ATOM 2325 C C . LYS B 1 173 ? 46.792 34.508 22.909 1.00 13.23 173 LYS B C 1
ATOM 2326 O O . LYS B 1 173 ? 45.911 33.991 22.250 1.00 13.20 173 LYS B O 1
ATOM 2332 N N . SER B 1 174 ? 47.280 35.714 22.602 1.00 9.55 174 SER B N 1
ATOM 2333 C CA . SER B 1 174 ? 46.869 36.364 21.341 1.00 7.19 174 SER B CA 1
ATOM 2334 C C . SER B 1 174 ? 47.234 35.509 20.134 1.00 10.44 174 SER B C 1
ATOM 2335 O O . SER B 1 174 ? 46.465 35.376 19.174 1.00 9.89 174 SER B O 1
ATOM 2338 N N . ALA B 1 175 ? 48.446 34.960 20.146 1.00 10.48 175 ALA B N 1
ATOM 2339 C CA . ALA B 1 175 ? 48.906 34.153 19.036 1.00 10.96 175 ALA B CA 1
ATOM 2340 C C . ALA B 1 175 ? 48.008 32.920 18.827 1.00 8.97 175 ALA B C 1
ATOM 2341 O O . ALA B 1 175 ? 47.626 32.624 17.680 1.00 10.21 175 ALA B O 1
ATOM 2343 N N . TRP B 1 176 ? 47.648 32.224 19.907 1.00 10.21 176 TRP B N 1
ATOM 2344 C CA . TRP B 1 176 ? 46.844 31.032 19.768 1.00 8.09 176 TRP B CA 1
ATOM 2345 C C . TRP B 1 176 ? 45.455 31.518 19.296 1.00 12.65 176 TRP B C 1
ATOM 2346 O O . TRP B 1 176 ? 44.841 30.894 18.452 1.00 9.78 176 TRP B O 1
ATOM 2357 N N . ALA B 1 177 ? 44.950 32.628 19.831 1.00 10.38 177 ALA B N 1
ATOM 2358 C CA . ALA B 1 177 ? 43.589 33.050 19.425 1.00 8.62 177 ALA B CA 1
ATOM 2359 C C . ALA B 1 177 ? 43.540 33.271 17.900 1.00 10.42 177 ALA B C 1
ATOM 2360 O O . ALA B 1 177 ? 42.553 32.948 17.249 1.00 11.76 177 ALA B O 1
ATOM 2362 N N . VAL B 1 178 ? 44.594 33.840 17.344 1.00 8.46 178 VAL B N 1
ATOM 2363 C CA . VAL B 1 178 ?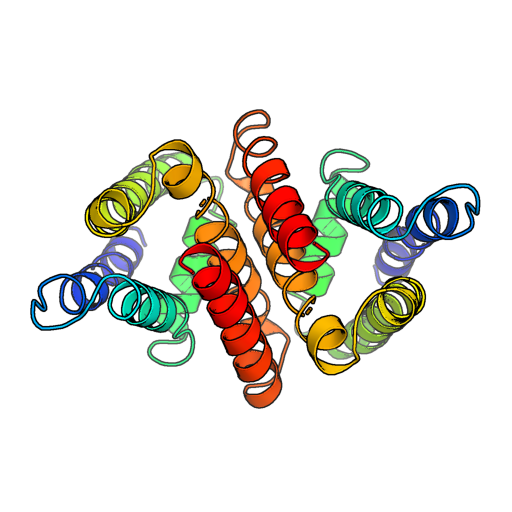 44.618 34.163 15.912 1.00 9.60 178 VAL B CA 1
ATOM 2364 C C . VAL B 1 178 ? 44.737 32.833 15.150 1.00 9.70 178 VAL B C 1
ATOM 2365 O O . VAL B 1 178 ? 44.071 32.658 14.136 1.00 9.87 178 VAL B O 1
ATOM 2369 N N . LEU B 1 179 ? 45.553 31.886 15.619 1.00 8.45 179 LEU B N 1
ATOM 2370 C CA . LEU B 1 179 ? 45.624 30.567 14.964 1.00 10.15 179 LEU B CA 1
ATOM 2371 C C . LEU B 1 179 ? 44.243 29.885 14.979 1.00 11.05 179 LEU B C 1
ATOM 2372 O O . LEU B 1 179 ? 43.818 29.280 13.984 1.00 11.46 179 LEU B O 1
ATOM 2377 N N . ALA B 1 180 ? 43.534 30.006 16.097 1.00 9.88 180 ALA B N 1
ATOM 2378 C CA . ALA B 1 180 ? 42.246 29.383 16.247 1.00 13.44 180 ALA B CA 1
ATOM 2379 C C . ALA B 1 180 ? 41.238 30.030 15.317 1.00 12.70 180 ALA B C 1
ATOM 2380 O O . ALA B 1 180 ? 40.339 29.344 14.807 1.00 15.68 180 ALA B O 1
ATOM 2382 N N . SER B 1 181 ? 41.381 31.336 15.078 1.00 10.45 181 SER B N 1
ATOM 2383 C CA . SER B 1 181 ? 40.409 32.074 14.229 1.00 11.87 181 SER B CA 1
ATOM 2384 C C . SER B 1 181 ? 40.470 31.509 12.813 1.00 15.36 181 SER B C 1
ATOM 2385 O O . SER B 1 181 ? 39.477 31.526 12.103 1.00 16.37 181 SER B O 1
ATOM 2388 N N . LEU B 1 182 ? 41.619 30.990 12.396 1.00 12.06 182 LEU B N 1
ATOM 2389 C CA . LEU B 1 182 ? 41.732 30.410 11.049 1.00 15.94 182 LEU B CA 1
ATOM 2390 C C . LEU B 1 182 ? 41.017 29.039 10.866 1.00 17.29 182 LEU B C 1
ATOM 2391 O O . LEU B 1 182 ? 40.807 28.544 9.741 1.00 18.89 182 LEU B O 1
ATOM 2396 N N . LEU B 1 183 ? 40.674 28.414 11.963 1.00 18.42 183 LEU B N 1
ATOM 2397 C CA . LEU B 1 183 ? 40.074 27.075 11.962 1.00 22.54 183 LEU B CA 1
ATOM 2398 C C . LEU B 1 183 ? 38.551 27.159 12.100 1.00 39.25 183 LEU B C 1
ATOM 2399 O O . LEU B 1 183 ? 37.871 26.146 12.205 1.00 43.32 183 LEU B O 1
ATOM 2404 N N . LYS B 1 184 ? 38.054 28.391 12.132 1.00 43.16 184 LYS B N 1
ATOM 2405 C CA . LYS B 1 184 ? 36.657 28.751 12.396 1.00 48.33 184 LYS B CA 1
ATOM 2406 C C . LYS B 1 184 ? 36.335 28.688 13.881 1.00 54.47 184 LYS B C 1
ATOM 2407 O O . LYS B 1 184 ? 36.512 29.678 14.604 1.00 51.99 184 LYS B O 1
#

Foldseek 3Di:
DVVLQVVLLCLLVCLCVLLPDDVAAALRSVLSNLCSLQVCPPPVVSLVVNLCLPPPNDPVCVVVSVVVVVVSVVSVLVSQCVRVVVQDPPVLSVVLVLSVVLSNVLSVVPVVDDPVVSVVSSVVSSVVSSVSSD/DVVLLVVLLCLLVCLVVLLVDDPDAALVSVLSNLCSLLPCVVPVVSLVVNLCCPPPNDPVCVVVCVVVVVVSVVSVLVSQCVRVVVQDPPVLSVVLVLSVVLSNVLSVVPVVDDPVVSVVSSVVSSVVSSVSSD

Organism: Listeria monocytogenes serovar 1/2a (strain ATCC BAA-679 / EGD-e) (NCBI:txid169963)

Sequence (268 aa):
FLEVYQDSIQELTELGRRVAEEREDLLVVGGEEEEKLQSIFFVATDFSSNPDEKKFFQRAVFYPPKSLFQELKEETKTYEQLTNRRILRREETLEKIVSEEALVRWHVVFYALLDGLSVVEHGIYDETEFELRRKSAWAVLASLLKFLEVYQDSIQELTTELGRVAEEREDLLVVGGEEEEKLQSIFFVATDFSSNPDEKKFFQRAVFYPPKSLFQELKEETKTYEQLTNRRILRRETLEKIVSEEALVRWHVVFYALLDGLSVVEHGIYDETEEFELRRRKSAWAVLASLLK

Radius of gyration: 18.68 Å; Cα contacts (8 Å, |Δi|>4): 242; chains: 2; bounding box: 45×50×34 Å

Solvent-accessible surface area: 14021 Å² total

InterPro domains:
  IPR001647 DNA-binding HTH domain, TetR-type [PF00440] (8-52)
  IPR001647 DNA-binding HTH domain, TetR-type [PR00455] (6-19)
  IPR001647 DNA-binding HTH domain, TetR-type [PR00455] (27-50)
  IPR001647 DNA-binding HTH domain, TetR-type [PS50977] (1-60)
  IPR009057 Homedomain-like superfamily [SSF46689] (2-62)
  IPR049488 TetR transcriptional regulator TM_1030-like, C-terminal domain [PF21256] (74-184)
  IPR050624 Nucleoid occlusion factor SlmA/HTH-type transcriptional regulator [PTHR43479] (2-140)

Nearest PDB structures (foldseek):
  5c4y-assembly1_B  TM=1.008E+00  e=2.564E-17  Listeria monocytogenes EGD-e
  5ztc-assembly1_B  TM=8.278E-01  e=4.647E-03  Listeria monocytogenes EGD-e
  2zcx-assembly1_A-2  TM=6.171E-01  e=2.369E-01  Streptomyces coelicolor
  6o6n-assembly1_A  TM=6.577E-01  e=2.240E+00  Mycobacterium tuberculosis
  5c4y-assembly1_B  TM=1.007E+00  e=6.215E-17  Listeria monocytogenes EGD-e